Protein AF-A0A174L6S8-F1 (afdb_monomer)

Organism: NCBI:txid418240

Structure (mmCIF, N/CA/C/O backbone):
data_AF-A0A174L6S8-F1
#
_entry.id   AF-A0A174L6S8-F1
#
loop_
_atom_site.group_PDB
_atom_site.id
_atom_site.type_symbol
_atom_site.label_atom_id
_atom_site.label_alt_id
_atom_site.label_comp_id
_atom_site.label_asym_id
_atom_site.label_entity_id
_atom_site.label_seq_id
_atom_site.pdbx_PDB_ins_code
_atom_site.Cartn_x
_atom_site.Cartn_y
_atom_site.Cartn_z
_atom_site.occupancy
_atom_site.B_iso_or_equiv
_atom_site.auth_seq_id
_atom_site.auth_comp_id
_atom_site.auth_asym_id
_atom_site.auth_atom_id
_atom_site.pdbx_PDB_model_num
ATOM 1 N N . MET A 1 1 ? 10.714 -15.877 -25.067 1.00 49.88 1 MET A N 1
ATOM 2 C CA . MET A 1 1 ? 9.984 -15.957 -26.348 1.00 49.88 1 MET A CA 1
ATOM 3 C C . MET A 1 1 ? 8.959 -17.072 -26.216 1.00 49.88 1 MET A C 1
ATOM 5 O O . MET A 1 1 ? 9.364 -18.220 -26.234 1.00 49.88 1 MET A O 1
ATOM 9 N N . SER A 1 2 ? 7.691 -16.744 -25.942 1.00 58.78 2 SER A N 1
ATOM 10 C CA . SER A 1 2 ? 6.653 -17.728 -25.558 1.00 58.78 2 SER A CA 1
ATOM 11 C C . SER A 1 2 ? 5.552 -17.924 -26.609 1.00 58.78 2 SER A C 1
ATOM 13 O O . SER A 1 2 ? 4.610 -18.647 -26.330 1.00 58.78 2 SER A O 1
ATOM 15 N N . HIS A 1 3 ? 5.652 -17.274 -27.774 1.00 65.94 3 HIS A N 1
ATOM 16 C CA . HIS A 1 3 ? 4.564 -17.200 -28.767 1.00 65.94 3 HIS A CA 1
ATOM 17 C C . HIS A 1 3 ? 5.011 -17.564 -30.190 1.00 65.94 3 HIS A C 1
ATOM 19 O O . HIS A 1 3 ? 4.369 -17.191 -31.165 1.00 65.94 3 HIS A O 1
ATOM 25 N N . GLN A 1 4 ? 6.159 -18.228 -30.337 1.00 64.88 4 GLN A N 1
ATOM 26 C CA . GLN A 1 4 ? 6.652 -18.639 -31.651 1.00 64.88 4 GLN A CA 1
ATOM 27 C C . GLN A 1 4 ? 5.799 -19.802 -32.180 1.00 64.88 4 GLN A C 1
ATOM 29 O O . GLN A 1 4 ? 5.612 -20.778 -31.455 1.00 64.88 4 GLN A O 1
ATOM 34 N N . ASN A 1 5 ? 5.326 -19.709 -33.429 1.00 71.31 5 ASN A N 1
ATOM 35 C CA . ASN A 1 5 ? 4.400 -20.656 -34.073 1.00 71.31 5 ASN A CA 1
ATOM 36 C C . ASN A 1 5 ? 2.971 -20.671 -33.496 1.00 71.31 5 ASN A C 1
ATOM 38 O O . ASN A 1 5 ? 2.264 -21.671 -33.616 1.00 71.31 5 ASN A O 1
ATOM 42 N N . GLU A 1 6 ? 2.532 -19.567 -32.891 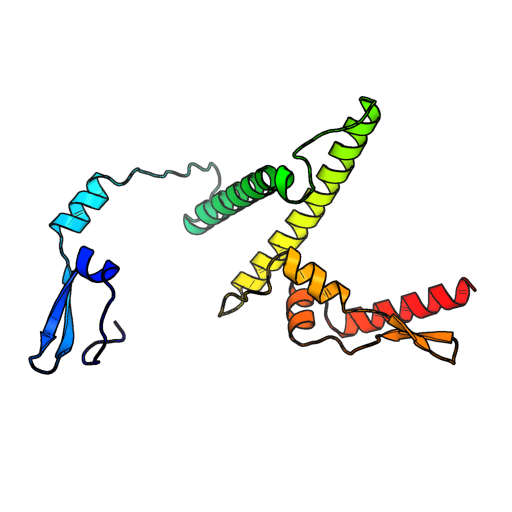1.00 77.62 6 GLU A N 1
ATOM 43 C CA . GLU A 1 6 ? 1.145 -19.374 -32.460 1.00 77.62 6 GLU A CA 1
ATOM 44 C C . GLU A 1 6 ? 0.436 -18.347 -33.360 1.00 77.62 6 GLU A C 1
ATOM 46 O O . GLU A 1 6 ? 1.052 -17.419 -33.892 1.00 77.62 6 GLU A O 1
ATOM 51 N N . THR A 1 7 ? -0.881 -18.493 -33.532 1.00 76.50 7 THR A N 1
ATOM 52 C CA . THR A 1 7 ? -1.719 -17.487 -34.202 1.00 76.50 7 THR A CA 1
ATOM 53 C C . THR A 1 7 ? -2.005 -16.354 -33.217 1.00 76.50 7 THR A C 1
ATOM 55 O O . THR A 1 7 ? -2.984 -16.390 -32.472 1.00 76.50 7 THR A O 1
ATOM 58 N N . VAL A 1 8 ? -1.103 -15.374 -33.161 1.00 77.38 8 VAL A N 1
ATOM 59 C CA . VAL A 1 8 ? -1.186 -14.221 -32.256 1.00 77.38 8 VAL A CA 1
ATOM 60 C C . VAL A 1 8 ? -1.021 -12.946 -33.068 1.00 77.38 8 VAL A C 1
ATOM 62 O O . VAL A 1 8 ? -0.006 -12.759 -33.734 1.00 77.38 8 VAL A O 1
ATOM 65 N N . GLU A 1 9 ? -2.001 -12.051 -32.976 1.00 74.62 9 GLU A N 1
ATOM 66 C CA . GLU A 1 9 ? -1.864 -10.687 -33.478 1.00 74.62 9 GLU A CA 1
ATOM 67 C C . GLU A 1 9 ? -1.266 -9.795 -32.389 1.00 74.62 9 GLU A C 1
ATOM 69 O O . GLU A 1 9 ? -1.768 -9.716 -31.264 1.00 74.62 9 GLU A O 1
ATOM 74 N N . PHE A 1 10 ? -0.182 -9.102 -32.726 1.00 82.25 10 PHE A N 1
ATOM 75 C CA . PHE A 1 10 ? 0.418 -8.110 -31.844 1.00 82.25 10 PHE A CA 1
ATOM 76 C C . PHE A 1 10 ? -0.166 -6.727 -32.140 1.00 82.25 10 PHE A C 1
ATOM 78 O O . PHE A 1 10 ? -0.357 -6.350 -33.290 1.00 82.25 10 PHE A O 1
ATOM 85 N N . GLY A 1 11 ? -0.426 -5.941 -31.095 1.00 81.12 11 GLY A N 1
ATOM 86 C CA . GLY A 1 11 ? -0.945 -4.582 -31.261 1.00 81.12 11 GLY A CA 1
ATOM 87 C C . GLY A 1 11 ? 0.052 -3.623 -31.926 1.00 81.12 11 GLY A C 1
ATOM 88 O O . GLY A 1 11 ? 1.264 -3.847 -31.908 1.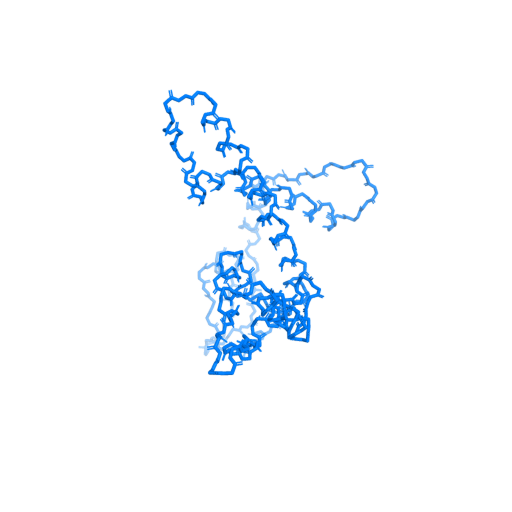00 81.12 11 GLY A O 1
ATOM 89 N N . SER A 1 12 ? -0.456 -2.483 -32.405 1.00 82.69 12 SER A N 1
ATOM 90 C CA . SER A 1 12 ? 0.300 -1.427 -33.110 1.00 82.69 12 SER A CA 1
ATOM 91 C C . SER A 1 12 ? 1.554 -0.921 -32.381 1.00 82.69 12 SER A C 1
ATOM 93 O O . SER A 1 12 ? 2.492 -0.424 -33.005 1.00 82.69 12 SER A O 1
ATOM 95 N N . ALA A 1 13 ? 1.607 -1.070 -31.055 1.00 84.19 13 ALA A N 1
ATOM 96 C CA . ALA A 1 13 ? 2.790 -0.757 -30.262 1.00 84.19 13 ALA A CA 1
ATOM 97 C C . ALA A 1 13 ? 4.012 -1.608 -30.659 1.00 84.19 13 ALA A C 1
ATOM 99 O O . ALA A 1 13 ? 5.122 -1.086 -30.682 1.00 84.19 13 ALA A O 1
ATOM 100 N N . TYR A 1 14 ? 3.820 -2.887 -31.001 1.00 86.06 14 TYR A N 1
ATOM 101 C CA . TYR A 1 14 ? 4.902 -3.786 -31.414 1.00 86.06 14 TYR A CA 1
ATOM 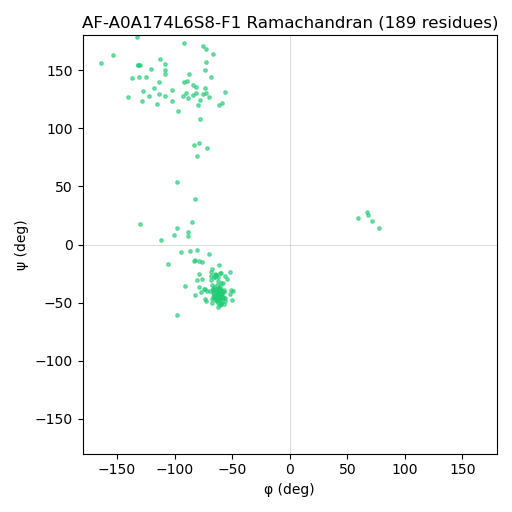102 C C . TYR A 1 14 ? 5.343 -3.517 -32.850 1.00 86.06 14 TYR A C 1
ATOM 104 O O . TYR A 1 14 ? 6.539 -3.445 -33.119 1.00 86.06 14 TYR A O 1
ATOM 112 N N . GLU A 1 15 ? 4.392 -3.272 -33.751 1.00 87.62 15 GLU A N 1
ATOM 113 C CA . GLU A 1 15 ? 4.672 -2.931 -35.151 1.00 87.62 15 GLU A CA 1
ATOM 114 C C . GLU A 1 15 ? 5.503 -1.652 -35.294 1.00 87.62 15 GLU A C 1
ATOM 116 O O . GLU A 1 15 ? 6.212 -1.475 -36.283 1.00 87.62 15 GLU A O 1
ATOM 121 N N . LYS A 1 16 ? 5.460 -0.748 -34.310 1.00 89.06 16 LYS A N 1
ATOM 122 C CA . LYS A 1 16 ? 6.314 0.444 -34.296 1.00 89.06 16 LYS A CA 1
ATOM 123 C C . LYS A 1 16 ? 7.806 0.090 -34.225 1.00 89.06 16 LYS A C 1
ATOM 125 O O . LYS A 1 16 ? 8.598 0.731 -34.913 1.00 89.06 16 LYS A O 1
ATOM 130 N N . TYR A 1 17 ? 8.177 -0.919 -33.436 1.00 90.81 17 TYR A N 1
ATOM 131 C CA . TYR A 1 17 ? 9.574 -1.279 -33.148 1.00 90.81 17 TYR A CA 1
ATOM 132 C C . TYR A 1 17 ? 10.052 -2.538 -33.871 1.00 90.81 17 TYR A C 1
ATOM 134 O O . TYR A 1 17 ? 11.255 -2.750 -33.988 1.00 90.81 17 TYR A O 1
ATOM 142 N N . PHE A 1 18 ? 9.136 -3.358 -34.382 1.00 92.06 18 PHE A N 1
ATOM 143 C CA . PHE A 1 18 ? 9.461 -4.623 -35.029 1.00 92.06 18 PHE A CA 1
ATOM 144 C C . PHE A 1 18 ? 8.751 -4.754 -36.377 1.00 92.06 18 PHE A C 1
ATOM 146 O O . PHE A 1 18 ? 7.612 -4.318 -36.554 1.00 92.06 18 PHE A O 1
ATOM 153 N N . TYR A 1 19 ? 9.425 -5.373 -37.338 1.00 90.19 19 TYR A N 1
ATOM 154 C CA . TYR A 1 19 ? 8.766 -6.074 -38.429 1.00 90.19 19 TYR A CA 1
ATOM 155 C C . TYR A 1 19 ? 8.333 -7.441 -37.895 1.00 90.19 19 TYR A C 1
ATOM 157 O O . TYR A 1 19 ? 9.152 -8.215 -37.402 1.00 90.19 19 TYR A O 1
ATOM 165 N N . LEU A 1 20 ? 7.033 -7.714 -37.930 1.00 90.56 20 LEU A N 1
ATOM 166 C CA . LEU A 1 20 ? 6.472 -8.981 -37.477 1.00 90.56 20 LEU A CA 1
ATOM 167 C C . LEU A 1 20 ? 6.282 -9.873 -38.700 1.00 90.56 20 LEU A C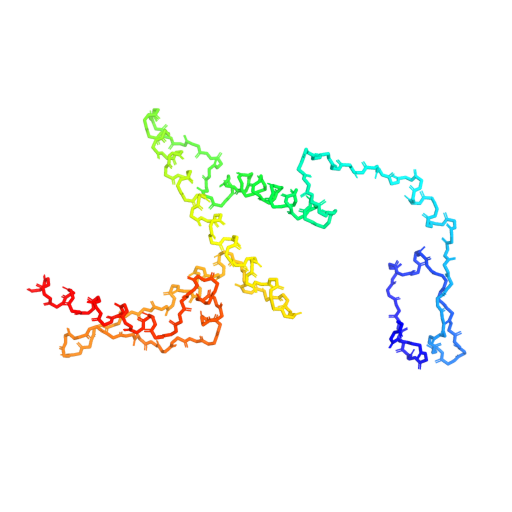 1
ATOM 169 O O . LEU A 1 20 ? 5.507 -9.532 -39.594 1.00 90.56 20 LEU A O 1
ATOM 173 N N . HIS A 1 21 ? 7.016 -10.981 -38.756 1.00 88.75 21 HIS A N 1
ATOM 174 C CA . HIS A 1 21 ? 6.957 -11.911 -39.878 1.00 88.75 21 HIS A CA 1
ATOM 175 C C . HIS A 1 21 ? 5.942 -13.012 -39.589 1.00 88.75 21 HIS A C 1
ATOM 177 O O . HIS A 1 21 ? 6.017 -13.675 -38.551 1.00 88.75 21 HIS A O 1
ATOM 183 N N . TYR A 1 22 ? 5.014 -13.212 -40.521 1.00 89.50 22 TYR A N 1
ATOM 184 C CA . TYR A 1 22 ? 3.979 -14.240 -40.457 1.00 89.50 22 TYR A CA 1
ATOM 185 C C . TYR A 1 22 ? 4.105 -15.185 -41.653 1.00 89.50 22 TYR A C 1
ATOM 187 O O . TYR A 1 22 ? 4.547 -14.776 -42.729 1.00 89.50 22 TYR A O 1
ATOM 195 N N . ASP A 1 23 ? 3.702 -16.440 -41.477 1.00 87.31 23 ASP A N 1
ATOM 196 C CA . ASP A 1 23 ? 3.518 -17.366 -42.595 1.00 87.31 23 ASP A CA 1
ATOM 197 C C . ASP A 1 23 ? 2.226 -17.039 -43.373 1.00 87.31 23 ASP A C 1
ATOM 199 O O . ASP A 1 23 ? 1.392 -16.242 -42.939 1.00 87.31 23 ASP A O 1
ATOM 203 N N . LYS A 1 24 ? 2.031 -17.685 -44.523 1.00 84.69 24 LYS A N 1
ATOM 204 C CA . LYS A 1 24 ? 0.859 -17.553 -45.402 1.00 84.69 24 LYS A CA 1
ATOM 205 C C . LYS A 1 24 ? -0.467 -17.843 -44.699 1.00 84.69 24 LYS A C 1
ATOM 207 O O . LYS A 1 24 ? -1.483 -17.276 -45.088 1.00 84.69 24 LYS A O 1
ATOM 212 N N . ASP A 1 25 ? -0.432 -18.674 -43.661 1.00 83.69 25 ASP A N 1
ATOM 213 C CA . ASP A 1 25 ? -1.588 -19.028 -42.834 1.00 83.69 25 ASP A CA 1
ATOM 214 C C . ASP A 1 25 ? -1.803 -18.057 -41.651 1.00 83.69 25 ASP A C 1
ATOM 216 O O . ASP A 1 25 ? -2.639 -18.302 -40.783 1.00 83.69 25 ASP A O 1
ATOM 220 N N . GLY A 1 26 ? -1.045 -16.954 -41.588 1.00 80.62 26 GLY A N 1
ATOM 221 C CA . GLY A 1 26 ? -1.156 -15.935 -40.537 1.00 80.62 26 GLY A CA 1
ATOM 222 C C . GLY A 1 26 ? -0.503 -16.321 -39.206 1.00 80.62 26 GLY A C 1
ATOM 223 O O . GLY A 1 26 ? -0.750 -15.683 -38.185 1.00 80.62 26 GLY A O 1
ATOM 224 N N . VAL A 1 27 ? 0.328 -17.367 -39.187 1.00 85.38 27 VAL A N 1
ATOM 225 C CA . VAL A 1 27 ? 1.046 -17.818 -37.985 1.00 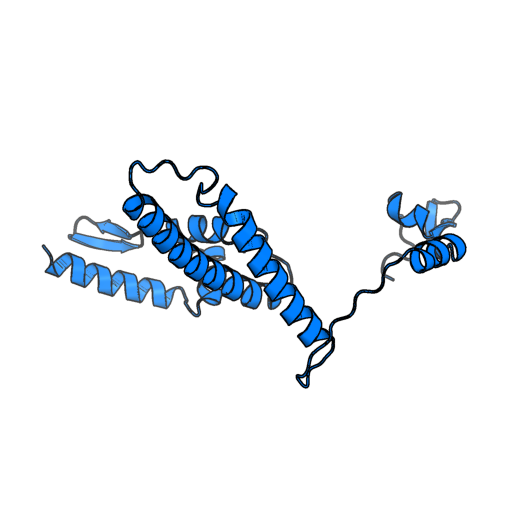85.38 27 VAL A CA 1
ATOM 226 C C . VAL A 1 27 ? 2.293 -16.966 -37.773 1.00 85.38 27 VAL A C 1
ATOM 228 O O . VAL A 1 27 ? 3.085 -16.791 -38.698 1.00 85.38 27 VAL A O 1
ATOM 231 N N . PHE A 1 28 ? 2.493 -16.452 -36.559 1.00 86.75 28 PHE A N 1
ATOM 232 C CA . PHE A 1 28 ? 3.665 -15.641 -36.236 1.00 86.75 28 PHE A CA 1
ATOM 233 C C . PHE A 1 28 ? 4.945 -16.487 -36.210 1.00 86.75 28 PHE A C 1
ATOM 235 O O . PHE A 1 28 ? 5.038 -17.484 -35.487 1.00 86.75 28 PHE A O 1
ATOM 242 N N . LEU A 1 29 ? 5.956 -16.054 -36.967 1.00 87.88 29 LEU A N 1
ATOM 243 C CA . LEU A 1 29 ? 7.232 -16.753 -37.107 1.00 87.88 29 LEU A CA 1
ATOM 244 C C . LEU A 1 29 ? 8.304 -16.161 -36.193 1.00 87.88 29 LEU A C 1
ATOM 246 O O . LEU A 1 29 ? 8.854 -16.861 -35.343 1.00 87.88 29 LEU A O 1
ATOM 250 N N . TYR A 1 30 ? 8.634 -14.882 -36.379 1.00 87.25 30 TYR A N 1
ATOM 251 C CA . TYR A 1 30 ? 9.628 -14.182 -35.569 1.00 87.25 30 TYR A CA 1
ATOM 252 C C . TYR A 1 30 ? 9.519 -12.657 -35.725 1.00 87.25 30 TYR A C 1
ATOM 254 O O . TYR A 1 30 ? 9.027 -12.160 -36.743 1.00 87.25 30 TYR A O 1
ATOM 262 N N . PRO A 1 31 ? 9.998 -11.892 -34.730 1.00 90.62 31 PRO A N 1
ATOM 263 C CA . PRO A 1 31 ? 10.150 -10.453 -34.851 1.00 90.62 31 PRO A CA 1
ATOM 264 C C . PRO A 1 31 ? 11.538 -10.101 -35.408 1.00 90.62 31 PRO A C 1
ATOM 266 O O . PRO A 1 31 ? 12.547 -10.680 -35.008 1.00 90.62 31 PRO A O 1
ATOM 269 N N . GLU A 1 32 ? 11.598 -9.107 -36.283 1.00 91.88 32 GLU A N 1
ATOM 270 C CA . GLU A 1 32 ? 12.832 -8.452 -36.717 1.00 91.88 32 GLU A CA 1
ATOM 271 C C . GLU A 1 32 ? 12.828 -7.004 -36.220 1.00 91.88 32 GLU A C 1
ATOM 273 O O . GLU A 1 32 ? 11.845 -6.284 -36.384 1.00 91.88 32 GLU A O 1
ATOM 278 N N . GLU A 1 33 ? 13.904 -6.566 -35.575 1.00 92.25 33 GLU A N 1
ATOM 279 C CA . GLU A 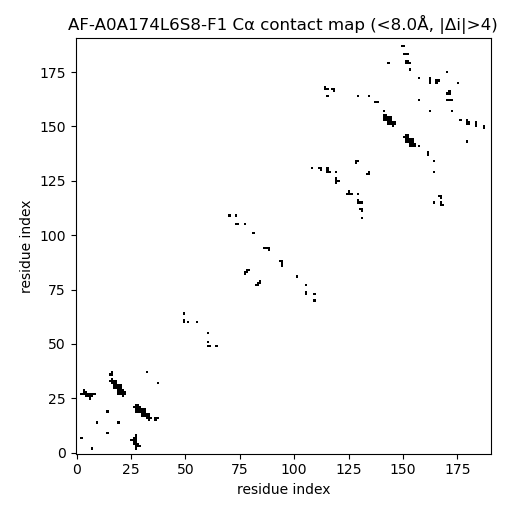1 33 ? 13.969 -5.234 -34.977 1.00 92.25 33 GLU A CA 1
ATOM 280 C C . GLU A 1 33 ? 14.120 -4.126 -36.032 1.00 92.25 33 GLU A C 1
ATOM 282 O O . GLU A 1 33 ? 14.973 -4.186 -36.917 1.00 92.25 33 GLU A O 1
ATOM 287 N N . LYS A 1 34 ? 13.335 -3.053 -35.894 1.00 94.00 34 LYS A N 1
ATOM 288 C CA . LYS A 1 34 ? 13.514 -1.800 -36.637 1.00 94.00 34 LYS A CA 1
ATOM 289 C C . LYS A 1 34 ? 14.608 -0.963 -35.977 1.00 94.00 34 LYS A C 1
ATOM 291 O O . LYS A 1 34 ? 14.313 0.039 -35.326 1.00 94.00 34 LYS A O 1
ATOM 296 N N . THR A 1 35 ? 15.867 -1.342 -36.181 1.00 91.62 35 THR A N 1
ATOM 297 C CA . THR A 1 35 ? 17.043 -0.680 -35.580 1.00 91.62 35 THR A CA 1
ATOM 298 C C . THR A 1 35 ? 17.034 0.835 -35.747 1.00 91.62 35 THR A C 1
ATOM 300 O O . THR A 1 35 ? 17.304 1.545 -34.789 1.00 91.62 35 THR A O 1
ATOM 303 N N . THR A 1 36 ? 16.619 1.362 -36.901 1.00 92.12 36 THR A N 1
ATOM 304 C CA . THR A 1 36 ? 16.541 2.817 -37.131 1.00 92.12 36 T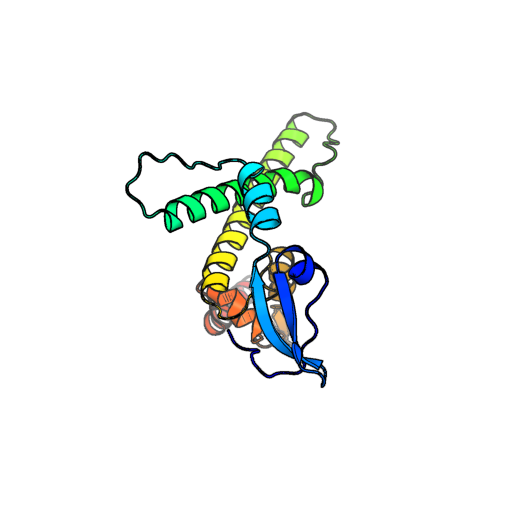HR A CA 1
ATOM 305 C C . THR A 1 36 ? 15.549 3.533 -36.210 1.00 92.12 36 THR A C 1
ATOM 307 O O . THR A 1 36 ? 15.788 4.672 -35.807 1.00 92.12 36 THR A O 1
ATOM 310 N N . VAL A 1 37 ? 14.432 2.886 -35.863 1.00 91.44 37 VAL A N 1
ATOM 311 C CA . VAL A 1 37 ? 13.447 3.425 -34.917 1.00 91.44 37 VAL A CA 1
ATOM 312 C C . VAL A 1 37 ? 14.008 3.345 -33.503 1.00 91.44 37 VAL A C 1
ATOM 314 O O . VAL A 1 37 ? 13.970 4.348 -32.790 1.00 91.44 37 VAL A O 1
ATOM 317 N N . THR A 1 38 ? 14.578 2.197 -33.122 1.00 87.94 38 THR A N 1
ATOM 318 C CA . THR A 1 38 ? 15.184 2.005 -31.799 1.00 87.94 38 THR A CA 1
ATOM 319 C C . THR A 1 38 ? 16.324 2.995 -31.558 1.00 87.94 38 THR A C 1
ATOM 321 O O . THR A 1 38 ? 16.313 3.716 -30.565 1.00 87.94 38 THR A O 1
ATOM 324 N N . GLU A 1 39 ? 17.278 3.101 -32.483 1.00 91.56 39 GLU A N 1
ATOM 325 C CA . GLU A 1 39 ? 18.423 4.013 -32.394 1.00 91.56 39 GLU A CA 1
ATOM 326 C C . GLU A 1 39 ? 17.985 5.474 -32.333 1.00 91.56 39 GLU A C 1
ATOM 328 O O . GLU A 1 39 ? 18.524 6.249 -31.542 1.00 91.56 39 GLU A O 1
ATOM 333 N N . ARG A 1 40 ? 16.969 5.859 -33.117 1.00 91.44 40 ARG A N 1
ATOM 334 C CA . ARG A 1 40 ? 16.407 7.210 -33.054 1.00 91.44 40 ARG A CA 1
ATOM 335 C C . ARG A 1 40 ? 15.812 7.494 -31.680 1.00 91.44 40 ARG A C 1
ATOM 337 O O . ARG A 1 40 ? 16.070 8.561 -31.131 1.00 91.44 40 ARG A O 1
ATOM 344 N N . GLU A 1 41 ? 15.035 6.577 -31.115 1.00 89.06 41 GLU A N 1
ATOM 345 C CA . GLU A 1 41 ? 14.474 6.776 -29.777 1.00 89.06 41 GLU A CA 1
ATOM 346 C C . GLU A 1 41 ? 15.543 6.789 -28.688 1.00 89.06 41 GLU A C 1
ATOM 348 O O . GLU A 1 41 ? 15.480 7.643 -27.807 1.00 89.06 41 GLU A O 1
ATOM 353 N N . ILE A 1 42 ? 16.566 5.936 -28.788 1.00 87.19 42 ILE A N 1
ATOM 354 C CA . ILE A 1 42 ? 17.734 5.977 -27.900 1.00 87.19 42 ILE A CA 1
ATOM 355 C C . ILE A 1 42 ? 18.456 7.325 -28.033 1.00 87.19 42 ILE A C 1
ATOM 357 O O . ILE A 1 42 ? 18.805 7.929 -27.025 1.00 87.19 42 ILE A O 1
ATOM 361 N N . SER A 1 43 ? 18.626 7.864 -29.244 1.00 90.06 43 SER A N 1
ATOM 362 C CA . SER A 1 43 ? 19.272 9.173 -29.442 1.00 90.06 43 SER A CA 1
ATOM 363 C C . SER A 1 43 ? 18.487 10.338 -28.830 1.00 90.06 43 SER A C 1
ATOM 365 O O . SER A 1 43 ? 19.063 11.367 -28.485 1.00 90.06 43 SER A O 1
ATOM 367 N N . LEU A 1 44 ? 17.170 10.169 -28.687 1.00 88.88 44 LEU A N 1
ATOM 368 C CA . LEU A 1 44 ? 16.261 11.133 -28.073 1.00 88.88 44 LEU A CA 1
ATOM 369 C C . LEU A 1 44 ? 16.032 10.851 -26.583 1.00 88.88 44 LEU A C 1
ATOM 371 O O . LEU A 1 44 ? 15.361 11.639 -25.912 1.00 88.88 44 LEU A O 1
ATOM 375 N N . CYS A 1 45 ? 16.554 9.740 -26.054 1.00 85.56 45 CYS A N 1
ATOM 376 C CA . CYS A 1 45 ? 16.368 9.392 -24.658 1.00 85.56 45 CYS A CA 1
ATOM 377 C C . CYS A 1 45 ? 17.262 10.279 -23.782 1.00 85.56 45 CYS A C 1
ATOM 379 O O . CYS A 1 45 ? 18.455 10.458 -24.026 1.00 85.56 45 CYS A O 1
ATOM 381 N N . GLY A 1 46 ? 16.660 10.890 -22.763 1.00 85.38 46 GLY A N 1
ATOM 382 C CA . GLY A 1 46 ? 17.411 11.619 -21.749 1.00 85.38 46 GLY A CA 1
ATOM 383 C C . GLY A 1 46 ? 18.138 10.653 -20.816 1.00 85.38 46 GLY A C 1
ATOM 384 O O . GLY A 1 46 ? 17.655 9.554 -20.542 1.00 85.38 46 GLY A O 1
ATOM 385 N N . TYR A 1 47 ? 19.276 11.083 -20.274 1.00 84.06 47 TYR A N 1
ATOM 386 C CA . TYR A 1 47 ? 19.960 10.333 -19.226 1.00 84.06 47 TYR A CA 1
ATOM 387 C C . TYR A 1 47 ? 19.326 10.618 -17.866 1.00 84.06 47 TYR A C 1
ATOM 389 O O . TYR A 1 47 ? 19.082 11.767 -17.499 1.00 84.06 47 TYR A O 1
ATOM 397 N N . PHE A 1 48 ? 19.109 9.559 -17.093 1.00 82.75 48 PHE A N 1
ATOM 398 C CA . PHE A 1 48 ? 18.720 9.638 -15.693 1.00 82.75 48 PHE A CA 1
ATOM 399 C C . PHE A 1 48 ? 19.847 9.051 -14.843 1.00 82.75 48 PHE A C 1
ATOM 401 O O . PHE A 1 48 ? 20.226 7.894 -15.024 1.00 82.75 48 PHE A O 1
ATOM 408 N N . VAL A 1 49 ? 20.399 9.856 -13.934 1.00 88.75 49 VAL A N 1
ATOM 409 C CA . VAL A 1 49 ? 21.550 9.479 -13.105 1.00 88.75 49 VAL A CA 1
ATOM 410 C C . VAL A 1 49 ? 21.169 9.597 -11.634 1.00 88.75 49 VAL A C 1
ATOM 412 O O . VAL A 1 49 ? 20.696 10.643 -11.194 1.00 88.75 49 VAL A O 1
ATOM 415 N N . ILE A 1 50 ? 21.406 8.531 -10.866 1.00 90.00 50 ILE A N 1
ATOM 416 C CA . ILE A 1 50 ? 21.334 8.549 -9.401 1.00 90.00 50 ILE A CA 1
ATOM 417 C C . ILE A 1 50 ? 22.764 8.600 -8.871 1.00 90.00 50 ILE A C 1
ATOM 419 O O . ILE A 1 50 ? 23.572 7.728 -9.180 1.00 90.00 50 ILE A O 1
ATOM 423 N N . ILE A 1 51 ? 23.060 9.609 -8.055 1.00 91.38 51 ILE A N 1
ATOM 424 C CA . ILE A 1 51 ? 24.333 9.740 -7.344 1.00 91.38 51 ILE A CA 1
ATOM 425 C C . ILE A 1 51 ? 24.059 9.458 -5.868 1.00 91.38 51 ILE A C 1
ATOM 427 O O . ILE A 1 51 ? 23.159 10.057 -5.281 1.00 91.38 51 ILE A O 1
ATOM 431 N N . THR A 1 52 ? 24.819 8.543 -5.272 1.00 90.94 52 THR A N 1
ATOM 432 C CA . THR A 1 52 ? 24.718 8.190 -3.852 1.00 90.94 52 THR A CA 1
ATOM 433 C C . THR A 1 52 ? 26.113 8.064 -3.249 1.00 90.94 52 THR A C 1
ATOM 435 O O . THR A 1 52 ? 27.039 7.608 -3.918 1.00 90.94 52 THR A O 1
ATOM 438 N N . SER A 1 53 ? 26.273 8.495 -1.998 1.00 93.44 53 SER A N 1
ATOM 439 C CA . SER A 1 53 ? 27.494 8.299 -1.204 1.00 93.44 53 SER A CA 1
ATOM 440 C C . SER A 1 53 ? 27.557 6.917 -0.547 1.00 93.44 53 SER A C 1
ATOM 442 O O . SER A 1 53 ? 28.605 6.518 -0.045 1.00 93.44 53 SER A O 1
ATOM 444 N N . GLU A 1 54 ? 26.438 6.197 -0.536 1.00 93.75 54 GLU A N 1
ATOM 445 C CA . GLU A 1 54 ? 26.285 4.919 0.147 1.00 93.75 54 GLU A CA 1
ATOM 446 C C . GLU A 1 54 ? 26.705 3.739 -0.736 1.00 93.75 54 GLU A C 1
ATOM 448 O O . GLU A 1 54 ? 26.489 3.729 -1.951 1.00 93.75 54 GLU A O 1
ATOM 453 N N . ARG A 1 55 ? 27.262 2.693 -0.113 1.00 92.94 55 ARG A N 1
ATOM 454 C CA . ARG A 1 55 ? 27.554 1.430 -0.806 1.00 92.94 55 ARG A CA 1
ATOM 455 C C . ARG A 1 55 ? 26.268 0.623 -0.958 1.00 92.94 55 ARG A C 1
ATOM 457 O O . ARG A 1 55 ? 25.780 0.059 0.013 1.00 92.94 55 ARG A O 1
ATOM 464 N N . MET A 1 56 ? 25.750 0.547 -2.179 1.00 94.19 56 MET A N 1
ATOM 465 C CA . MET A 1 56 ? 24.540 -0.208 -2.510 1.00 94.19 56 MET A CA 1
ATOM 466 C C . MET A 1 56 ? 24.550 -0.660 -3.970 1.00 94.19 56 MET A C 1
ATOM 468 O O . MET A 1 56 ? 25.298 -0.145 -4.803 1.00 94.19 56 MET A O 1
ATOM 472 N N . THR A 1 57 ? 23.696 -1.622 -4.292 1.00 93.81 57 THR A N 1
ATOM 473 C CA . THR A 1 57 ? 23.445 -2.054 -5.666 1.00 93.81 57 THR A CA 1
ATOM 474 C C . THR A 1 57 ? 22.635 -1.006 -6.434 1.00 93.81 57 THR A C 1
ATOM 476 O O . THR A 1 57 ? 21.864 -0.234 -5.862 1.00 93.81 57 THR A O 1
ATOM 479 N N . ALA A 1 58 ? 22.734 -1.014 -7.768 1.00 90.69 58 ALA A N 1
ATOM 480 C CA . ALA A 1 58 ? 21.919 -0.138 -8.616 1.00 90.69 58 ALA A CA 1
ATOM 481 C C . ALA A 1 58 ? 20.406 -0.343 -8.395 1.00 90.69 58 ALA A C 1
ATOM 483 O O . ALA A 1 58 ? 19.626 0.607 -8.471 1.00 90.69 58 ALA A O 1
ATOM 484 N N . LYS A 1 59 ? 19.989 -1.579 -8.080 1.00 89.00 59 LYS A N 1
ATOM 485 C CA . LYS A 1 59 ? 18.595 -1.913 -7.769 1.00 89.00 59 LYS A CA 1
ATOM 486 C C . LYS A 1 59 ? 18.132 -1.238 -6.477 1.00 89.00 59 LYS A C 1
ATOM 488 O O . LYS A 1 59 ? 17.049 -0.661 -6.462 1.00 89.00 59 LYS A O 1
ATOM 493 N N . GLU A 1 60 ? 18.946 -1.286 -5.426 1.00 89.56 60 GLU A N 1
ATOM 494 C CA . GLU A 1 60 ? 18.655 -0.630 -4.146 1.00 89.56 60 GLU A CA 1
ATOM 495 C C . GLU A 1 60 ? 18.619 0.892 -4.298 1.00 89.56 60 GLU A C 1
ATOM 497 O O . GLU A 1 60 ? 17.663 1.522 -3.850 1.00 89.56 60 GLU A O 1
ATOM 502 N N . ALA A 1 61 ? 19.584 1.476 -5.017 1.00 91.75 61 ALA A N 1
ATOM 503 C CA . ALA A 1 61 ? 19.605 2.911 -5.299 1.00 91.75 61 ALA A CA 1
ATOM 504 C C . ALA A 1 61 ? 18.334 3.365 -6.034 1.00 91.75 61 ALA A C 1
ATOM 506 O O . ALA A 1 61 ? 17.696 4.349 -5.654 1.00 91.75 61 ALA A O 1
ATOM 507 N N . LEU A 1 62 ? 17.921 2.612 -7.059 1.00 89.88 62 LEU A N 1
ATOM 508 C CA . LEU A 1 62 ? 16.694 2.885 -7.799 1.00 89.88 62 LEU A CA 1
ATOM 509 C C . LEU A 1 62 ? 15.442 2.711 -6.929 1.00 89.88 62 LEU A C 1
ATOM 511 O O . LEU A 1 62 ? 14.507 3.504 -7.046 1.00 89.88 62 LEU A O 1
ATOM 515 N N . HIS A 1 63 ? 15.404 1.690 -6.071 1.00 85.50 63 HIS A N 1
ATOM 516 C CA . HIS A 1 63 ? 14.285 1.451 -5.160 1.00 85.50 63 HIS A CA 1
ATOM 517 C C . HIS A 1 63 ? 14.138 2.595 -4.144 1.00 85.50 63 HIS A C 1
ATOM 519 O O . HIS A 1 63 ? 13.046 3.148 -4.006 1.00 85.50 63 HIS A O 1
ATOM 525 N N . LEU A 1 64 ? 15.235 3.026 -3.513 1.00 87.31 64 LEU A N 1
ATOM 526 C CA . LEU A 1 64 ? 15.245 4.163 -2.587 1.00 87.31 64 LEU A CA 1
ATOM 527 C C . LEU A 1 64 ? 14.803 5.461 -3.269 1.00 87.31 64 LEU A C 1
ATOM 529 O O . LEU A 1 64 ? 13.957 6.184 -2.740 1.00 87.31 64 LEU A O 1
ATOM 533 N N . TYR A 1 65 ? 15.313 5.731 -4.473 1.00 88.50 65 TYR A N 1
ATOM 534 C CA . TYR A 1 65 ? 14.901 6.899 -5.248 1.00 88.50 65 TYR A CA 1
ATOM 535 C C . TYR A 1 65 ? 13.397 6.880 -5.559 1.00 88.50 65 TYR A C 1
ATOM 537 O O . TYR A 1 65 ? 12.703 7.876 -5.353 1.00 88.50 65 TYR A O 1
ATOM 545 N N . LYS A 1 66 ? 12.863 5.732 -5.997 1.00 84.88 66 LYS A N 1
ATOM 546 C CA . LYS A 1 66 ? 11.424 5.569 -6.256 1.00 84.88 66 LYS A CA 1
ATOM 547 C C . LYS A 1 66 ? 10.584 5.734 -4.988 1.00 84.88 66 LYS A C 1
ATOM 549 O O . LYS A 1 66 ? 9.525 6.349 -5.050 1.00 84.88 66 LYS A O 1
ATOM 554 N N . SER A 1 67 ? 11.047 5.226 -3.846 1.00 80.25 67 SER A N 1
ATOM 555 C CA . SER A 1 67 ? 10.362 5.393 -2.556 1.00 80.25 67 SER A CA 1
ATOM 556 C C . SER A 1 67 ? 10.234 6.873 -2.160 1.00 80.25 67 SER A C 1
ATOM 558 O O . SER A 1 67 ? 9.167 7.330 -1.730 1.00 80.25 67 SER A O 1
ATOM 560 N N . ARG A 1 68 ? 11.286 7.665 -2.408 1.00 83.62 68 ARG A N 1
ATOM 561 C CA . ARG A 1 68 ? 11.253 9.121 -2.225 1.00 83.62 68 ARG A CA 1
ATOM 562 C C . ARG A 1 68 ? 10.233 9.795 -3.149 1.00 83.62 68 ARG A C 1
ATOM 564 O O . ARG A 1 68 ? 9.410 10.565 -2.662 1.00 83.62 68 ARG A O 1
ATOM 571 N N . ASP A 1 69 ? 10.259 9.496 -4.446 1.00 82.44 69 ASP A N 1
ATOM 572 C CA . ASP A 1 69 ? 9.301 10.046 -5.422 1.00 82.44 69 ASP A CA 1
ATOM 573 C C . ASP A 1 69 ? 7.848 9.730 -5.036 1.00 82.44 69 ASP A C 1
ATOM 575 O O . ASP A 1 69 ? 6.969 10.589 -5.114 1.00 82.44 69 ASP A O 1
ATOM 579 N N . VAL A 1 70 ? 7.587 8.522 -4.531 1.00 78.25 70 VAL A N 1
ATOM 580 C CA . VAL A 1 70 ? 6.261 8.181 -4.013 1.00 78.25 70 VAL A CA 1
ATOM 581 C C . VAL A 1 70 ? 5.890 9.049 -2.815 1.00 78.25 70 VAL A C 1
ATOM 583 O O . VAL A 1 70 ? 4.766 9.544 -2.766 1.00 78.25 70 VAL A O 1
ATOM 586 N N . SER A 1 71 ? 6.807 9.273 -1.872 1.00 75.31 71 SER A N 1
ATOM 587 C CA . SER A 1 71 ? 6.552 10.168 -0.738 1.00 75.31 71 SER A CA 1
ATOM 588 C C . SER A 1 71 ? 6.213 11.586 -1.214 1.00 75.31 71 SER A C 1
ATOM 590 O O . SER A 1 71 ? 5.214 12.152 -0.775 1.00 75.31 71 SER A O 1
ATOM 592 N N . GLU A 1 72 ? 6.959 12.132 -2.177 1.00 78.38 72 GLU A N 1
ATOM 593 C CA . GLU A 1 72 ? 6.680 13.449 -2.773 1.00 78.38 72 GLU A CA 1
ATOM 594 C C . GLU A 1 72 ? 5.307 13.491 -3.464 1.00 78.38 72 GLU A C 1
ATOM 596 O O . GLU A 1 72 ? 4.517 14.411 -3.233 1.00 78.38 72 GLU A O 1
ATOM 601 N N . LYS A 1 73 ? 4.966 12.462 -4.249 1.00 80.38 73 LYS A N 1
ATOM 602 C CA . LYS A 1 73 ? 3.642 12.327 -4.877 1.00 80.38 73 LYS A CA 1
ATOM 603 C C . LYS A 1 73 ? 2.528 12.232 -3.844 1.00 80.38 73 LYS A C 1
ATOM 605 O O . LYS A 1 73 ? 1.459 12.802 -4.059 1.00 80.38 73 LYS A O 1
ATOM 610 N N . LEU A 1 74 ? 2.765 11.557 -2.721 1.00 75.31 74 LEU A N 1
ATOM 611 C CA . LEU A 1 74 ? 1.816 11.480 -1.616 1.00 75.31 74 LEU A CA 1
ATOM 612 C C . LEU A 1 74 ? 1.562 12.859 -1.006 1.00 75.31 74 LEU A C 1
ATOM 614 O O . LEU A 1 74 ? 0.398 13.254 -0.921 1.00 75.31 74 LEU A O 1
ATOM 618 N N . PHE A 1 75 ? 2.612 13.624 -0.699 1.00 71.44 75 PHE A N 1
ATOM 619 C CA . PHE A 1 75 ? 2.485 15.009 -0.229 1.00 71.44 75 PHE A CA 1
ATOM 620 C C . PHE A 1 75 ? 1.794 15.916 -1.255 1.00 71.44 75 PHE A C 1
ATOM 622 O O . PHE A 1 75 ? 0.928 16.709 -0.897 1.00 71.44 75 PHE A O 1
ATOM 629 N N . ALA A 1 76 ? 2.100 15.777 -2.546 1.00 72.38 76 ALA A N 1
ATOM 630 C CA . ALA A 1 76 ? 1.416 16.537 -3.593 1.00 72.38 76 ALA A CA 1
ATOM 631 C C . ALA A 1 76 ? -0.078 16.179 -3.678 1.00 72.38 76 ALA A C 1
ATOM 633 O O . ALA A 1 76 ? -0.935 17.046 -3.879 1.00 72.38 76 ALA A O 1
ATOM 634 N N . SER A 1 77 ? -0.396 14.897 -3.496 1.00 68.50 77 SER A N 1
ATOM 635 C CA . SER A 1 77 ? -1.760 14.383 -3.540 1.00 68.50 77 SER A CA 1
ATOM 636 C C . SER A 1 77 ? -2.584 14.700 -2.287 1.00 68.50 77 SER A C 1
ATOM 638 O O . SER A 1 77 ? -3.813 14.640 -2.353 1.00 68.50 77 SER A O 1
ATOM 640 N N . ASP A 1 78 ? -1.945 15.118 -1.189 1.00 68.88 78 ASP A N 1
ATOM 641 C CA . ASP A 1 78 ? -2.593 15.548 0.058 1.00 68.88 78 ASP A CA 1
ATOM 642 C C . ASP A 1 78 ? -3.673 16.611 -0.176 1.00 68.88 78 ASP A C 1
ATOM 644 O O . ASP A 1 78 ? -4.798 16.504 0.318 1.00 68.88 78 ASP A O 1
ATOM 648 N N . LYS A 1 79 ? -3.378 17.581 -1.054 1.00 68.31 79 LYS A N 1
ATOM 649 C CA . LYS A 1 79 ? -4.330 18.623 -1.471 1.00 68.31 79 LYS A CA 1
ATOM 650 C C . LYS A 1 79 ? -5.663 18.040 -1.926 1.00 68.31 79 LYS A C 1
ATOM 652 O O . LYS A 1 79 ? -6.713 18.605 -1.629 1.00 68.31 79 LYS A O 1
ATOM 657 N N . SER A 1 80 ? -5.621 16.920 -2.642 1.00 67.94 80 SER A N 1
ATOM 658 C CA . SER A 1 80 ? -6.809 16.260 -3.178 1.00 67.94 80 SER A CA 1
ATOM 659 C C . SER A 1 80 ? -7.391 15.217 -2.223 1.00 67.94 80 SER A C 1
ATOM 661 O O . SER A 1 80 ? -8.610 15.110 -2.155 1.00 67.94 80 SER A O 1
ATOM 663 N N . PHE A 1 81 ? -6.563 14.479 -1.475 1.00 68.12 81 PHE A N 1
ATOM 664 C CA . PHE A 1 81 ? -7.027 13.402 -0.592 1.00 68.12 81 PHE A CA 1
ATOM 665 C C . PHE A 1 81 ? -7.538 13.888 0.769 1.00 68.12 81 PHE A C 1
ATOM 667 O O . PHE A 1 81 ? -8.585 13.421 1.203 1.00 68.12 81 PHE A O 1
ATOM 674 N N . LEU A 1 82 ? -6.846 14.825 1.428 1.00 71.19 82 LEU A N 1
ATOM 675 C CA . LEU A 1 82 ? -7.245 15.373 2.736 1.00 71.19 82 LEU A CA 1
ATOM 676 C C . LEU A 1 82 ? -7.988 16.718 2.614 1.00 71.19 82 LEU A C 1
ATOM 678 O O . LEU A 1 82 ? -8.167 17.448 3.593 1.00 71.19 82 LEU A O 1
ATOM 682 N N . GLY A 1 83 ? -8.427 17.067 1.399 1.00 69.31 83 GLY A N 1
ATOM 683 C CA . GLY A 1 83 ? -9.251 18.251 1.144 1.00 69.31 83 GLY A CA 1
ATOM 684 C C . GLY A 1 83 ? -8.527 19.579 1.387 1.00 69.31 83 GLY A C 1
ATOM 685 O O . GLY A 1 83 ? -9.166 20.581 1.717 1.00 69.31 83 GLY A O 1
ATOM 686 N N . ASN A 1 84 ? -7.200 19.610 1.229 1.00 65.94 84 ASN A N 1
ATOM 687 C CA . ASN A 1 84 ? -6.365 20.782 1.507 1.00 65.94 84 ASN A CA 1
ATOM 688 C C . ASN A 1 84 ? -6.267 21.780 0.332 1.00 65.94 84 ASN A C 1
ATOM 690 O O . ASN A 1 84 ? -5.355 22.599 0.257 1.00 65.94 84 ASN A O 1
ATOM 694 N N . LYS A 1 85 ? -7.207 21.733 -0.622 1.00 69.62 85 LYS A N 1
ATOM 695 C CA . LYS A 1 85 ? -7.288 22.740 -1.698 1.00 69.62 85 LYS A CA 1
ATOM 696 C C . LYS A 1 85 ? -7.616 24.138 -1.172 1.00 69.62 85 LYS A C 1
ATOM 698 O O . LYS A 1 85 ? -7.258 25.119 -1.814 1.00 69.62 85 LYS A O 1
ATOM 703 N N . SER A 1 86 ? -8.324 24.239 -0.046 1.00 70.69 86 SER A N 1
ATOM 704 C CA . SER A 1 86 ? -8.712 25.521 0.539 1.00 70.69 86 SER A CA 1
ATOM 705 C C . SER A 1 86 ? -8.597 25.490 2.058 1.00 70.69 86 SER A C 1
ATOM 707 O O . SER A 1 86 ? -9.166 24.627 2.733 1.00 70.69 86 SER A O 1
ATOM 709 N N . MET A 1 87 ? -7.871 26.467 2.589 1.00 72.62 87 MET A N 1
ATOM 710 C CA . MET A 1 87 ? -7.555 26.600 4.006 1.00 72.62 87 MET A CA 1
ATOM 711 C C . MET A 1 87 ? -8.512 27.596 4.674 1.00 72.62 87 MET A C 1
ATOM 713 O O . MET A 1 87 ? -8.094 28.588 5.259 1.00 72.62 87 MET A O 1
ATOM 717 N N . ARG A 1 88 ? -9.825 27.364 4.516 1.00 71.75 88 ARG A N 1
ATOM 718 C CA . ARG A 1 88 ? -10.887 28.234 5.053 1.00 71.75 88 ARG A CA 1
ATOM 719 C C . ARG A 1 88 ? -10.971 28.107 6.574 1.00 71.75 88 ARG A C 1
ATOM 721 O O . ARG A 1 88 ? -11.778 27.341 7.087 1.00 71.75 88 ARG A O 1
ATOM 728 N N . SER A 1 89 ? -10.121 28.844 7.271 1.00 79.25 89 SER A N 1
ATOM 729 C CA . SER A 1 89 ? -10.192 29.076 8.711 1.00 79.25 89 SER A CA 1
ATOM 730 C C . SER A 1 89 ? -10.222 30.581 8.952 1.00 79.25 89 SER A C 1
ATOM 732 O O . SER A 1 89 ? -9.588 31.338 8.220 1.00 79.25 89 SER A O 1
ATOM 734 N N . HIS A 1 90 ? -10.975 31.014 9.961 1.00 81.00 90 HIS A N 1
ATOM 735 C CA . HIS A 1 90 ? -11.068 32.426 10.342 1.00 81.00 90 HIS A CA 1
ATOM 736 C C . HIS A 1 90 ? -9.865 32.903 11.168 1.00 81.00 90 HIS A C 1
ATOM 738 O O . HIS A 1 90 ? -9.684 34.106 11.330 1.00 81.00 90 HIS A O 1
ATOM 744 N N . THR A 1 91 ? -9.052 31.974 11.678 1.00 89.44 91 THR A N 1
ATOM 745 C CA . THR A 1 91 ? -7.883 32.257 12.516 1.00 89.44 91 THR A CA 1
ATOM 746 C C . THR A 1 91 ? -6.657 31.488 12.037 1.00 89.44 91 THR A C 1
ATOM 748 O O . THR A 1 91 ? -6.784 30.413 11.432 1.00 89.44 91 THR A O 1
ATOM 751 N N . ASN A 1 92 ? -5.473 32.026 12.335 1.00 87.44 92 ASN A N 1
ATOM 752 C CA . ASN A 1 92 ? -4.196 31.383 12.025 1.00 87.44 92 ASN A CA 1
ATOM 753 C C . ASN A 1 92 ? -4.017 30.095 12.836 1.00 87.44 92 ASN A C 1
ATOM 755 O O . ASN A 1 92 ? -3.571 29.088 12.300 1.00 87.44 92 ASN A O 1
ATOM 759 N N . GLU A 1 93 ? -4.473 30.077 14.086 1.00 90.00 93 GLU A N 1
ATOM 760 C CA . GLU A 1 93 ? -4.402 28.907 14.963 1.00 90.00 93 GLU A CA 1
ATOM 761 C C . GLU A 1 93 ? -5.210 27.733 14.387 1.00 90.00 93 GLU A C 1
ATOM 763 O O . GLU A 1 93 ? -4.763 26.587 14.408 1.00 90.00 93 GLU A O 1
ATOM 768 N N . GLY A 1 94 ? -6.383 28.006 13.800 1.00 87.00 94 GLY A N 1
ATOM 769 C CA . GLY A 1 94 ? -7.187 26.977 13.135 1.00 87.00 94 GLY A CA 1
ATOM 770 C C . GLY A 1 94 ? -6.534 26.442 11.855 1.00 87.00 94 GLY A C 1
ATOM 771 O O . GLY A 1 94 ? -6.702 25.269 11.513 1.00 87.00 94 GLY A O 1
ATOM 772 N N . VAL A 1 95 ? -5.750 27.275 11.162 1.00 86.62 95 VAL A N 1
ATOM 773 C CA . VAL A 1 95 ? -4.922 26.843 10.028 1.00 86.62 95 VAL A CA 1
ATOM 774 C C . VAL A 1 95 ? -3.795 25.927 10.504 1.00 86.62 95 VAL A C 1
ATOM 776 O O . VAL A 1 95 ? -3.637 24.829 9.970 1.00 86.62 95 VAL A O 1
ATOM 779 N N . GLU A 1 96 ? -3.044 26.351 11.519 1.00 88.12 96 GLU A N 1
ATOM 780 C CA . GLU A 1 96 ? -1.912 25.599 12.066 1.00 88.12 96 GLU A CA 1
ATOM 781 C C . GLU A 1 96 ? -2.343 24.240 12.620 1.00 88.12 96 GLU A C 1
ATOM 783 O O . GLU A 1 96 ? -1.750 23.219 12.268 1.00 88.12 96 GLU A O 1
ATOM 788 N N . GLY A 1 97 ? -3.427 24.196 13.402 1.00 89.38 97 GLY A N 1
ATOM 789 C CA . GLY A 1 97 ? -3.974 22.945 13.928 1.00 89.38 97 GLY A CA 1
ATOM 790 C C . GLY A 1 97 ? -4.368 21.969 12.818 1.00 89.38 97 GLY A C 1
ATOM 791 O O . GLY A 1 97 ? -4.073 20.776 12.898 1.00 89.38 97 GLY A O 1
ATOM 792 N N . ARG A 1 98 ? -4.959 22.470 11.726 1.00 85.88 98 ARG A N 1
ATOM 793 C CA . ARG A 1 98 ? -5.329 21.637 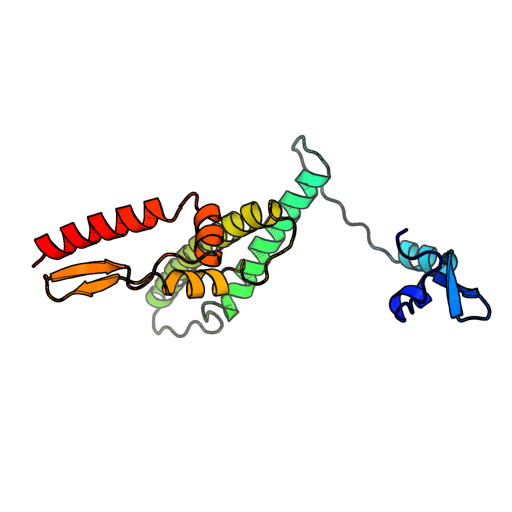10.576 1.00 85.88 98 ARG A CA 1
ATOM 794 C C . ARG A 1 98 ? -4.106 21.069 9.859 1.00 85.88 98 ARG A C 1
ATOM 796 O O . ARG A 1 98 ? -4.097 19.877 9.555 1.00 85.88 98 ARG A O 1
ATOM 803 N N . ILE A 1 99 ? -3.086 21.895 9.614 1.00 85.25 99 ILE A N 1
ATOM 804 C CA . ILE A 1 99 ? -1.817 21.454 9.014 1.00 85.25 99 ILE A CA 1
ATOM 805 C C . ILE A 1 99 ? -1.162 20.389 9.898 1.00 85.25 99 ILE A C 1
ATOM 807 O O . ILE A 1 99 ? -0.706 19.362 9.394 1.00 85.25 99 ILE A O 1
ATOM 811 N N . PHE A 1 100 ? -1.165 20.593 11.216 1.00 89.50 100 PHE A N 1
ATOM 812 C CA . PHE A 1 100 ? -0.609 19.642 12.170 1.00 89.50 100 PHE A CA 1
ATOM 813 C C . PHE A 1 100 ? -1.320 18.283 12.109 1.00 89.50 100 PHE A C 1
ATOM 815 O O . PHE A 1 100 ? -0.670 17.257 11.904 1.00 89.50 100 PHE A O 1
ATOM 822 N N . THR A 1 101 ? -2.654 18.250 12.198 1.00 88.94 101 THR A N 1
ATOM 823 C CA . THR A 1 101 ? -3.422 16.997 12.093 1.00 88.94 101 THR A CA 1
ATOM 824 C C . THR A 1 101 ? -3.209 16.301 10.746 1.00 88.94 101 THR A C 1
ATOM 826 O O . THR A 1 101 ? -3.069 15.078 10.695 1.00 88.94 101 THR A O 1
ATOM 829 N N . GLN A 1 102 ? -3.136 17.062 9.651 1.00 84.75 102 GLN A N 1
ATOM 830 C CA . GLN A 1 102 ? -2.860 16.520 8.316 1.00 84.75 102 GLN A CA 1
ATOM 831 C C . GLN A 1 102 ? -1.475 15.885 8.230 1.00 84.75 102 GLN A C 1
ATOM 833 O O . GLN A 1 102 ? -1.331 14.798 7.671 1.00 84.75 102 GLN A O 1
ATOM 838 N N . PHE A 1 103 ? -0.464 16.519 8.820 1.00 85.94 103 PHE A N 1
ATOM 839 C CA . PHE A 1 103 ? 0.885 15.972 8.852 1.00 85.94 103 PHE A CA 1
ATOM 840 C C . PHE A 1 103 ? 0.921 14.605 9.551 1.00 85.94 103 PHE A C 1
ATOM 842 O O . PHE A 1 103 ? 1.490 13.653 9.016 1.00 85.94 103 PHE A O 1
ATOM 849 N N . ILE A 1 104 ? 0.219 14.465 10.681 1.00 90.62 104 ILE A N 1
ATOM 850 C CA . ILE A 1 104 ? 0.071 13.176 11.374 1.00 90.62 104 ILE A CA 1
ATOM 851 C C . ILE A 1 104 ? -0.661 12.148 10.500 1.00 90.62 104 ILE A C 1
ATOM 853 O O . ILE A 1 104 ? -0.199 11.012 10.363 1.00 90.62 104 ILE A O 1
ATOM 857 N N . ALA A 1 105 ? -1.761 12.538 9.850 1.00 89.00 105 ALA A N 1
ATOM 858 C CA . ALA A 1 105 ? -2.500 11.652 8.952 1.00 89.00 105 ALA A CA 1
ATOM 859 C C . ALA A 1 105 ? -1.631 11.151 7.781 1.00 89.00 105 ALA A C 1
ATOM 861 O O . ALA A 1 105 ? -1.693 9.972 7.424 1.00 89.00 105 ALA A O 1
ATOM 862 N N . LEU A 1 106 ? -0.777 12.009 7.212 1.00 85.94 106 LEU A N 1
ATOM 863 C CA . LEU A 1 106 ? 0.160 11.637 6.149 1.00 85.94 106 LEU A CA 1
ATOM 864 C C . LEU A 1 106 ? 1.234 10.656 6.625 1.00 85.94 106 LEU A C 1
ATOM 866 O O . LEU A 1 106 ? 1.551 9.724 5.884 1.00 85.94 106 LEU A O 1
ATOM 870 N N . ILE A 1 107 ? 1.751 10.811 7.848 1.00 87.94 107 ILE A N 1
ATOM 871 C CA . ILE A 1 107 ? 2.700 9.855 8.444 1.00 87.94 107 ILE A CA 1
ATOM 872 C C . ILE A 1 107 ? 2.057 8.468 8.543 1.00 87.94 107 ILE A C 1
ATOM 874 O O . ILE A 1 107 ? 2.627 7.486 8.062 1.00 87.94 107 ILE A O 1
ATOM 878 N N . ILE A 1 108 ? 0.845 8.392 9.101 1.00 90.50 108 ILE A N 1
ATOM 879 C CA . ILE A 1 108 ? 0.101 7.132 9.241 1.00 90.50 108 ILE A CA 1
ATOM 880 C C . ILE A 1 108 ? -0.153 6.517 7.860 1.00 90.50 108 ILE A C 1
ATOM 882 O O . ILE A 1 108 ? 0.133 5.341 7.627 1.00 90.50 108 ILE A O 1
ATOM 886 N N . ARG A 1 109 ? -0.620 7.326 6.904 1.00 88.50 109 ARG A N 1
ATOM 887 C CA . ARG A 1 109 ? -0.897 6.886 5.534 1.00 88.50 109 ARG A CA 1
ATOM 888 C C . ARG A 1 109 ? 0.358 6.368 4.823 1.00 88.50 109 ARG A C 1
ATOM 890 O O . ARG A 1 109 ? 0.265 5.383 4.091 1.00 88.50 109 ARG A O 1
ATOM 897 N N . ASN A 1 110 ? 1.510 7.014 5.013 1.00 86.31 110 ASN A N 1
ATOM 898 C CA . ASN A 1 110 ? 2.788 6.572 4.450 1.00 86.31 110 ASN A CA 1
ATOM 899 C C . ASN A 1 110 ? 3.233 5.245 5.082 1.00 86.31 110 ASN A C 1
ATOM 901 O O . ASN A 1 110 ? 3.629 4.319 4.372 1.00 86.31 110 ASN A O 1
ATOM 905 N N . LYS A 1 111 ? 3.070 5.096 6.401 1.00 89.62 111 LYS A N 1
ATOM 906 C CA . LYS A 1 111 ? 3.383 3.836 7.079 1.00 89.62 111 LYS A CA 1
ATOM 907 C C . LYS A 1 111 ? 2.531 2.678 6.555 1.00 89.62 111 LYS A C 1
ATOM 909 O O . LYS A 1 111 ? 3.081 1.618 6.266 1.00 89.62 111 LYS A O 1
ATOM 914 N N . ILE A 1 112 ? 1.228 2.905 6.360 1.00 91.31 112 ILE A N 1
ATOM 915 C CA . ILE A 1 112 ? 0.324 1.930 5.733 1.00 91.31 112 ILE A CA 1
ATOM 916 C C . ILE A 1 112 ? 0.790 1.602 4.312 1.00 91.31 112 ILE A C 1
ATOM 918 O O . ILE A 1 112 ? 0.917 0.435 3.960 1.00 91.31 112 ILE A O 1
ATOM 922 N N . TYR A 1 113 ? 1.072 2.619 3.495 1.00 88.69 113 TYR A N 1
ATOM 923 C CA . TYR A 1 113 ? 1.528 2.421 2.120 1.00 88.69 113 TYR A CA 1
ATOM 924 C C . TYR A 1 113 ? 2.795 1.559 2.040 1.00 88.69 113 TYR A C 1
ATOM 926 O O . TYR A 1 113 ? 2.832 0.611 1.260 1.00 88.69 113 TYR A O 1
ATOM 934 N N . THR A 1 114 ? 3.807 1.876 2.848 1.00 87.19 114 THR A N 1
ATOM 935 C CA . THR A 1 114 ? 5.095 1.174 2.837 1.00 87.19 114 THR A CA 1
ATOM 936 C C . THR A 1 114 ? 4.930 -0.285 3.264 1.00 87.19 114 THR A C 1
ATOM 938 O O . THR A 1 114 ? 5.394 -1.173 2.556 1.00 87.19 114 THR A O 1
ATOM 941 N N . ALA A 1 115 ? 4.165 -0.549 4.331 1.00 91.19 115 ALA A N 1
ATOM 942 C CA . ALA A 1 115 ? 3.854 -1.913 4.769 1.00 91.19 115 ALA A CA 1
ATOM 943 C C . ALA A 1 115 ? 3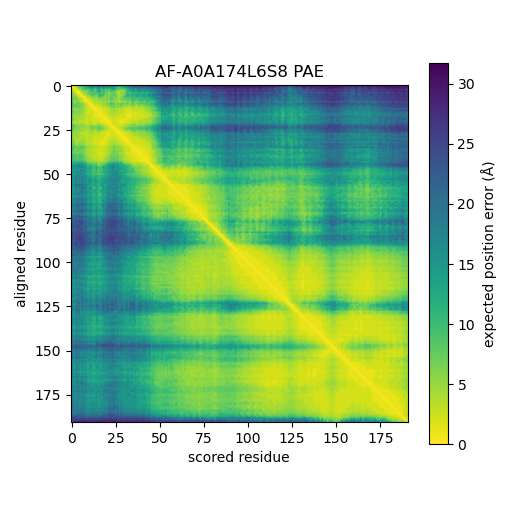.136 -2.730 3.677 1.00 91.19 115 ALA A C 1
ATOM 945 O O . ALA A 1 115 ? 3.476 -3.883 3.412 1.00 91.19 115 ALA A O 1
ATOM 946 N N . LEU A 1 116 ? 2.165 -2.116 2.991 1.00 90.38 116 LEU A N 1
ATOM 947 C CA . LEU A 1 116 ? 1.449 -2.764 1.891 1.00 90.38 116 LEU A CA 1
ATOM 948 C C . LEU A 1 116 ? 2.346 -3.027 0.680 1.00 90.38 116 LEU A C 1
ATOM 950 O O . LEU A 1 116 ? 2.187 -4.069 0.048 1.00 90.38 116 LEU A O 1
ATOM 954 N N . GLN A 1 117 ? 3.262 -2.114 0.340 1.00 85.62 117 GLN A N 1
ATOM 955 C CA . GLN A 1 117 ? 4.212 -2.324 -0.757 1.00 85.62 117 GLN A CA 1
ATOM 956 C C . GLN A 1 117 ? 5.159 -3.481 -0.463 1.00 85.62 117 GLN A C 1
ATOM 958 O O . GLN A 1 117 ? 5.288 -4.365 -1.304 1.00 85.62 117 GLN A O 1
ATOM 963 N N . GLU A 1 118 ? 5.752 -3.517 0.730 1.00 86.62 118 GLU A N 1
ATOM 964 C CA . GLU A 1 118 ? 6.653 -4.598 1.141 1.00 86.62 118 GLU A CA 1
ATOM 965 C C . GLU A 1 118 ? 5.974 -5.971 1.061 1.00 86.62 118 GLU A C 1
ATOM 967 O O . GLU A 1 118 ? 6.582 -6.937 0.603 1.00 86.62 118 GLU A O 1
ATOM 972 N N . GLU A 1 119 ? 4.707 -6.082 1.473 1.00 88.44 119 GLU A N 1
ATOM 973 C CA . GLU A 1 119 ? 3.977 -7.347 1.354 1.00 88.44 119 GLU A CA 1
ATOM 974 C C . GLU A 1 119 ? 3.560 -7.638 -0.092 1.00 88.44 119 GLU A C 1
ATOM 976 O O . GLU A 1 119 ? 3.659 -8.777 -0.540 1.00 88.44 119 GLU A O 1
ATOM 981 N N . ASN A 1 120 ? 3.148 -6.623 -0.854 1.00 85.81 120 ASN A N 1
ATOM 982 C CA . ASN A 1 120 ? 2.746 -6.783 -2.250 1.00 85.81 120 ASN A CA 1
ATOM 983 C C . ASN A 1 120 ? 3.926 -7.144 -3.176 1.00 85.81 120 ASN A C 1
ATOM 985 O O . ASN A 1 120 ? 3.707 -7.821 -4.175 1.00 85.81 120 ASN A O 1
ATOM 989 N N . GLU A 1 121 ? 5.164 -6.759 -2.844 1.00 83.69 121 GLU A N 1
ATOM 990 C CA . GLU A 1 121 ? 6.384 -7.200 -3.541 1.00 83.69 121 GLU A CA 1
ATOM 991 C C . GLU A 1 121 ? 6.688 -8.695 -3.339 1.00 83.69 121 GLU A C 1
ATOM 993 O O . GLU A 1 121 ? 7.340 -9.305 -4.185 1.00 83.69 121 GLU A O 1
ATOM 998 N N . LYS A 1 122 ? 6.192 -9.307 -2.253 1.00 85.88 122 LYS A N 1
ATOM 999 C CA . LYS A 1 122 ? 6.322 -10.754 -1.997 1.00 85.88 122 LYS A CA 1
ATOM 1000 C C . LYS A 1 122 ? 5.257 -11.582 -2.719 1.00 85.88 122 LYS A C 1
ATOM 1002 O O . LYS A 1 122 ? 5.371 -12.805 -2.767 1.00 85.88 122 LYS A O 1
ATOM 1007 N N . LEU A 1 123 ? 4.203 -10.947 -3.230 1.00 82.44 123 LEU A N 1
ATOM 1008 C CA . LEU A 1 123 ? 3.131 -11.624 -3.953 1.00 82.44 123 LEU A CA 1
ATOM 1009 C C . LEU A 1 123 ? 3.524 -11.804 -5.423 1.00 82.44 123 LEU A C 1
ATOM 1011 O O . LEU A 1 123 ? 3.990 -10.873 -6.071 1.00 82.44 123 LEU A O 1
ATOM 1015 N N . GLU A 1 124 ? 3.254 -12.983 -5.988 1.00 76.25 124 GLU A N 1
ATOM 1016 C CA . GLU A 1 124 ? 3.522 -13.263 -7.410 1.00 76.25 124 GLU A CA 1
ATOM 1017 C C . GLU A 1 124 ? 2.720 -12.360 -8.359 1.00 76.25 124 GLU A C 1
ATOM 1019 O O . GLU A 1 124 ? 3.136 -12.083 -9.484 1.00 76.25 124 GLU A O 1
ATOM 1024 N N . LYS A 1 125 ? 1.545 -11.905 -7.911 1.00 78.12 125 LYS A N 1
ATOM 1025 C CA . LYS A 1 125 ? 0.654 -11.027 -8.667 1.00 78.12 125 LYS A CA 1
ATOM 1026 C C . LYS A 1 125 ? 0.297 -9.808 -7.842 1.00 78.12 125 LYS A C 1
ATOM 1028 O O . LYS A 1 125 ? -0.162 -9.925 -6.705 1.00 78.12 125 LYS A O 1
ATOM 1033 N N . LYS A 1 126 ? 0.428 -8.644 -8.477 1.00 75.06 126 LYS A N 1
ATOM 1034 C CA . LYS A 1 126 ? -0.017 -7.371 -7.921 1.00 75.06 126 LYS A CA 1
ATOM 1035 C C . LYS A 1 126 ? -1.526 -7.412 -7.701 1.00 75.06 126 LYS A C 1
ATOM 1037 O O . LYS A 1 126 ? -2.292 -7.583 -8.647 1.00 75.06 126 LYS A O 1
ATOM 1042 N N . GLN A 1 127 ? -1.937 -7.242 -6.453 1.00 79.25 127 GLN A N 1
ATOM 1043 C CA . GLN A 1 127 ? -3.343 -7.269 -6.074 1.00 79.25 127 GLN A CA 1
ATOM 1044 C C . GLN A 1 127 ? -3.942 -5.863 -6.161 1.00 79.25 127 GLN A C 1
ATOM 1046 O O . GLN A 1 127 ? -3.411 -4.912 -5.588 1.00 79.25 127 GLN A O 1
ATOM 1051 N N . ASN A 1 128 ? -5.088 -5.720 -6.830 1.00 80.56 128 ASN A N 1
ATOM 1052 C CA . ASN A 1 128 ? -5.739 -4.413 -7.011 1.00 80.56 128 ASN A CA 1
ATOM 1053 C C . ASN A 1 128 ? -6.272 -3.813 -5.695 1.00 80.56 128 ASN A C 1
ATOM 1055 O O . ASN A 1 128 ? -6.459 -2.601 -5.598 1.00 80.56 128 ASN A O 1
ATOM 1059 N N . TYR A 1 129 ? -6.493 -4.645 -4.674 1.00 83.38 129 TYR A N 1
ATOM 1060 C CA . TYR A 1 129 ? -6.990 -4.221 -3.364 1.00 83.38 129 TYR A CA 1
ATOM 1061 C C . TYR A 1 129 ? -5.883 -3.775 -2.391 1.00 83.38 129 TYR A C 1
ATOM 1063 O O . TYR A 1 129 ? -6.202 -3.240 -1.335 1.00 83.38 129 TYR A O 1
ATOM 1071 N N . MET A 1 130 ? -4.595 -3.912 -2.736 1.00 85.75 130 MET A N 1
ATOM 1072 C CA . MET A 1 130 ? -3.454 -3.522 -1.882 1.00 85.75 130 MET A CA 1
ATOM 1073 C C . MET A 1 130 ? -3.124 -2.021 -1.978 1.00 85.75 130 MET A C 1
ATOM 1075 O O . MET A 1 130 ? -1.967 -1.607 -2.006 1.00 85.75 130 MET A O 1
ATOM 1079 N N . THR A 1 131 ? -4.156 -1.179 -2.055 1.00 88.12 131 THR A N 1
ATOM 1080 C CA . THR A 1 131 ? -4.021 0.284 -2.021 1.00 88.12 131 THR A CA 1
ATOM 1081 C C . THR A 1 131 ? -4.544 0.815 -0.697 1.00 88.12 131 THR A C 1
ATOM 1083 O O . THR A 1 131 ? -5.516 0.284 -0.168 1.00 88.12 131 THR A O 1
ATOM 1086 N N . VAL A 1 132 ? -3.947 1.893 -0.173 1.00 89.00 132 VAL A N 1
ATOM 1087 C CA . VAL A 1 132 ? -4.339 2.456 1.134 1.00 89.00 132 VAL A CA 1
ATOM 1088 C C . VAL A 1 132 ? -5.859 2.682 1.260 1.00 89.00 132 VAL A C 1
ATOM 1090 O O . VAL A 1 132 ? -6.432 2.213 2.239 1.00 89.00 132 VAL A O 1
ATOM 1093 N N . PRO A 1 133 ? -6.559 3.306 0.286 1.00 89.19 133 PRO A N 1
ATOM 1094 C CA . PRO A 1 133 ? -8.003 3.521 0.408 1.00 89.19 133 PRO A CA 1
ATOM 1095 C C . PRO A 1 133 ? -8.827 2.229 0.367 1.00 89.19 133 PRO A C 1
ATOM 1097 O O . PRO A 1 133 ? -9.863 2.148 1.017 1.00 89.19 133 PRO A O 1
ATOM 1100 N N . ALA A 1 134 ? -8.411 1.234 -0.421 1.00 92.12 134 ALA A N 1
ATOM 1101 C CA . ALA A 1 134 ? -9.114 -0.046 -0.496 1.00 92.12 134 ALA A CA 1
ATOM 1102 C C . ALA A 1 134 ? -8.912 -0.862 0.784 1.00 92.12 134 ALA A C 1
ATOM 1104 O O . ALA A 1 134 ? -9.865 -1.437 1.297 1.00 92.12 134 ALA A O 1
ATOM 1105 N N . VAL A 1 135 ? -7.693 -0.845 1.325 1.00 94.06 135 VAL A N 1
ATOM 1106 C CA . VAL A 1 135 ? -7.336 -1.520 2.573 1.00 94.06 135 VAL A CA 1
ATOM 1107 C C . VAL A 1 135 ? -8.115 -0.964 3.755 1.00 94.06 135 VAL A C 1
ATOM 1109 O O . VAL A 1 135 ? -8.672 -1.751 4.509 1.00 94.06 135 VAL A O 1
ATOM 1112 N N . ILE A 1 136 ? -8.212 0.363 3.887 1.00 93.19 136 ILE A N 1
ATOM 1113 C CA . ILE A 1 136 ? -8.998 0.987 4.962 1.00 93.19 136 ILE A CA 1
ATOM 1114 C C . ILE A 1 136 ? -10.453 0.506 4.897 1.00 93.19 136 ILE A C 1
ATOM 1116 O O . ILE A 1 136 ? -10.945 -0.048 5.871 1.00 93.19 136 ILE A O 1
ATOM 1120 N N . ARG A 1 137 ? -11.092 0.587 3.723 1.00 93.50 137 ARG A N 1
ATOM 1121 C CA . ARG A 1 137 ? -12.480 0.122 3.537 1.00 93.50 137 ARG A CA 1
ATOM 1122 C C . ARG A 1 137 ? -12.675 -1.374 3.777 1.00 93.50 137 ARG A C 1
ATOM 1124 O O . ARG A 1 137 ? -13.764 -1.803 4.134 1.00 93.50 137 ARG A O 1
ATOM 1131 N N . GLU A 1 138 ? -11.663 -2.192 3.502 1.00 95.00 138 GLU A N 1
ATOM 1132 C CA . GLU A 1 138 ? -11.746 -3.640 3.705 1.00 95.00 138 GLU A CA 1
ATOM 1133 C C . GLU A 1 138 ? -11.565 -4.024 5.180 1.00 95.00 138 GLU A C 1
ATOM 1135 O O . GLU A 1 138 ? -12.224 -4.952 5.653 1.00 95.00 138 GLU A O 1
ATOM 1140 N N . LEU A 1 139 ? -10.696 -3.309 5.901 1.00 94.25 139 LEU A N 1
ATOM 1141 C CA . LEU A 1 139 ? -10.474 -3.494 7.336 1.00 94.25 139 LEU A CA 1
ATOM 1142 C C . LEU A 1 139 ? -11.597 -2.889 8.186 1.00 94.25 139 LEU A C 1
ATOM 1144 O O . LEU A 1 139 ? -11.890 -3.448 9.235 1.00 94.25 139 LEU A O 1
ATOM 1148 N N . GLU A 1 140 ? -12.262 -1.824 7.721 1.00 94.50 140 GLU A N 1
ATOM 1149 C CA . GLU A 1 140 ? -13.464 -1.257 8.361 1.00 94.50 140 GLU A CA 1
ATOM 1150 C C . GLU A 1 140 ? -14.568 -2.305 8.553 1.00 94.50 140 GLU A C 1
ATOM 1152 O O . GLU A 1 140 ? -15.286 -2.246 9.536 1.00 94.50 140 GLU A O 1
ATOM 1157 N N . LYS A 1 141 ? -14.648 -3.322 7.684 1.00 95.00 141 LYS A N 1
ATOM 1158 C CA . LYS A 1 141 ? -15.622 -4.425 7.794 1.00 95.00 141 LYS A CA 1
ATOM 1159 C C . LYS A 1 141 ? -15.351 -5.387 8.958 1.00 95.00 141 LYS A C 1
ATOM 1161 O O . LYS A 1 141 ? -16.128 -6.316 9.170 1.00 95.00 141 LYS A O 1
ATOM 1166 N N . ILE A 1 142 ? -14.213 -5.263 9.644 1.00 94.94 142 ILE A N 1
ATOM 1167 C CA . ILE A 1 142 ? -13.913 -6.050 10.843 1.00 94.94 142 ILE A CA 1
ATOM 1168 C C . ILE A 1 142 ? -14.577 -5.343 12.024 1.00 94.94 142 ILE A C 1
ATOM 1170 O O . ILE A 1 142 ? -13.961 -4.535 12.714 1.00 94.94 142 ILE A O 1
ATOM 1174 N N . GLU A 1 143 ? -15.849 -5.658 12.236 1.00 94.69 143 GLU A N 1
ATOM 1175 C CA . GLU A 1 143 ? -16.681 -5.030 13.260 1.00 94.69 143 GLU A CA 1
ATOM 1176 C C . GLU A 1 143 ? -17.058 -6.023 14.366 1.00 94.69 143 GLU A C 1
ATOM 1178 O O . GLU A 1 143 ? -17.010 -7.246 14.189 1.00 94.69 143 GLU A O 1
ATOM 1183 N N . MET A 1 144 ? -17.434 -5.488 15.529 1.00 94.31 144 MET A N 1
ATOM 1184 C CA . MET A 1 144 ? -17.946 -6.260 16.657 1.00 94.31 144 MET A CA 1
ATOM 1185 C C . MET A 1 144 ? -19.379 -5.850 16.983 1.00 94.31 144 MET A C 1
ATOM 1187 O O . MET A 1 144 ? -19.679 -4.663 17.095 1.00 94.31 144 MET A O 1
ATOM 1191 N N . THR A 1 145 ? -20.249 -6.830 17.208 1.00 93.25 145 THR A N 1
ATOM 1192 C CA . THR A 1 145 ? -21.644 -6.627 17.603 1.00 93.25 145 THR A CA 1
ATOM 1193 C C . THR A 1 145 ? -21.882 -7.142 19.019 1.00 93.25 145 THR A C 1
ATOM 1195 O O . THR A 1 145 ? -21.347 -8.177 19.432 1.00 93.25 145 THR A O 1
ATOM 1198 N N . ARG A 1 146 ? -22.680 -6.399 19.797 1.00 92.25 146 ARG A N 1
ATOM 1199 C CA . ARG A 1 146 ? -23.120 -6.824 21.131 1.00 92.25 146 ARG A CA 1
ATOM 1200 C C . ARG A 1 146 ? -24.242 -7.840 20.985 1.00 92.25 146 ARG A C 1
ATOM 1202 O O . ARG A 1 146 ? -25.262 -7.555 20.360 1.00 92.25 146 ARG A O 1
ATOM 1209 N N . GLN A 1 147 ? -24.061 -9.009 21.582 1.00 88.69 147 GLN A N 1
ATOM 1210 C CA . GLN A 1 147 ? -25.087 -10.046 21.609 1.00 88.69 147 GLN A CA 1
ATOM 1211 C C . GLN A 1 147 ? -25.969 -9.930 22.861 1.00 88.69 147 GLN A C 1
ATOM 1213 O O . GLN A 1 147 ? -25.717 -9.123 23.755 1.00 88.69 147 GLN A O 1
ATOM 1218 N N . THR A 1 148 ? -27.030 -10.738 22.927 1.00 89.69 148 THR A N 1
ATOM 1219 C CA . THR A 1 148 ? -28.030 -10.714 24.014 1.00 89.69 148 THR A CA 1
ATOM 1220 C C . THR A 1 148 ? -27.461 -11.034 25.396 1.00 89.69 148 THR A C 1
ATOM 1222 O O . THR A 1 148 ? -28.100 -10.756 26.402 1.00 89.69 148 THR A O 1
ATOM 1225 N N . ASP A 1 149 ? -26.274 -11.633 25.457 1.00 88.56 149 ASP A N 1
ATOM 1226 C CA . ASP A 1 149 ? -25.533 -11.920 26.686 1.00 88.56 149 ASP A CA 1
ATOM 1227 C C . ASP A 1 149 ? -24.611 -10.766 27.126 1.00 88.56 149 ASP A C 1
ATOM 1229 O O . ASP A 1 149 ? -23.790 -10.946 28.025 1.00 88.56 149 ASP A O 1
ATOM 1233 N N . ASN A 1 150 ? -24.744 -9.587 26.505 1.00 85.81 150 ASN A N 1
ATOM 1234 C CA . ASN A 1 150 ? -23.916 -8.397 26.721 1.00 85.81 150 ASN A CA 1
ATOM 1235 C C . ASN A 1 150 ? -22.423 -8.606 26.434 1.00 85.81 150 ASN A C 1
ATOM 1237 O O . ASN A 1 150 ? -21.580 -7.863 26.931 1.00 85.81 150 ASN A O 1
ATOM 1241 N N . ILE A 1 151 ? -22.085 -9.601 25.613 1.00 90.44 151 ILE A N 1
ATOM 1242 C CA . ILE A 1 151 ? -20.717 -9.843 25.157 1.00 90.44 151 ILE A CA 1
ATOM 1243 C C . ILE A 1 151 ? -20.588 -9.328 23.722 1.00 90.44 151 ILE A C 1
ATOM 1245 O O . ILE A 1 151 ? -21.434 -9.605 22.866 1.00 90.44 151 ILE A O 1
ATOM 1249 N N . TYR A 1 152 ? -19.519 -8.578 23.456 1.00 93.50 152 TYR A N 1
ATOM 1250 C CA . TYR A 1 152 ? -19.184 -8.124 22.113 1.00 93.50 152 TYR A CA 1
ATOM 1251 C C . TYR A 1 152 ? -18.407 -9.227 21.392 1.00 93.50 152 TYR A C 1
ATOM 1253 O O . TYR A 1 152 ? -17.419 -9.757 21.902 1.00 93.50 152 TYR A O 1
ATOM 1261 N N . ARG A 1 153 ? -18.844 -9.588 20.186 1.00 92.50 153 ARG A N 1
ATOM 1262 C CA . ARG A 1 153 ? -18.186 -10.600 19.347 1.00 92.50 153 ARG A CA 1
ATOM 1263 C C . ARG A 1 153 ? -17.984 -10.056 17.946 1.00 92.50 153 ARG A C 1
ATOM 1265 O O . ARG A 1 153 ? -18.736 -9.192 17.517 1.00 92.50 153 ARG A O 1
ATOM 1272 N N . LEU A 1 154 ? -16.984 -10.573 17.235 1.00 94.31 154 LEU A N 1
ATOM 1273 C CA . LEU A 1 154 ? -16.811 -10.262 15.816 1.00 94.31 154 LEU A CA 1
ATOM 1274 C C . LEU A 1 154 ? -18.086 -10.627 15.050 1.00 94.31 154 LEU A C 1
ATOM 1276 O O . LEU A 1 154 ? -18.582 -11.746 15.198 1.00 94.31 154 LEU A O 1
ATOM 1280 N N . ASP A 1 155 ? -18.575 -9.699 14.232 1.00 91.88 155 ASP A N 1
ATOM 1281 C CA . ASP A 1 155 ? -19.782 -9.900 13.427 1.00 91.88 155 ASP A CA 1
ATOM 1282 C C . ASP A 1 155 ? -19.562 -10.988 12.366 1.00 91.88 155 ASP A C 1
ATOM 1284 O O . ASP A 1 155 ? -20.362 -11.909 12.176 1.00 91.88 155 ASP A O 1
ATOM 1288 N N . HIS A 1 156 ? -18.395 -10.938 11.723 1.00 92.75 156 HIS A N 1
ATOM 1289 C CA . HIS A 1 156 ? -17.973 -11.893 10.711 1.00 92.75 156 HIS A CA 1
ATOM 1290 C C . HIS A 1 156 ? -16.554 -12.401 10.962 1.00 92.75 156 HIS A C 1
ATOM 1292 O O . HIS A 1 156 ? -15.706 -11.744 11.568 1.00 92.75 156 HIS A O 1
ATOM 1298 N N . ALA A 1 157 ? -16.275 -13.604 10.460 1.00 93.62 157 ALA A N 1
ATOM 1299 C CA . ALA A 1 157 ? -14.920 -14.132 10.454 1.00 93.62 157 ALA A CA 1
ATOM 1300 C C . ALA A 1 157 ? -14.029 -13.336 9.488 1.00 93.62 157 ALA A C 1
ATOM 1302 O O . ALA A 1 157 ? -14.455 -12.971 8.393 1.00 93.62 157 ALA A O 1
ATOM 1303 N N . VAL A 1 158 ? -12.759 -13.149 9.863 1.00 95.75 158 VAL A N 1
ATOM 1304 C CA . VAL A 1 158 ? -11.767 -12.457 9.029 1.00 95.75 158 VAL A CA 1
ATOM 1305 C C . VAL A 1 158 ? -11.610 -13.170 7.676 1.00 95.75 158 VAL A C 1
ATOM 1307 O O . VAL A 1 158 ? -11.252 -14.355 7.622 1.00 95.75 158 VAL A O 1
ATOM 1310 N N . THR A 1 159 ? -11.859 -12.447 6.583 1.00 95.31 159 THR A N 1
ATOM 1311 C CA . THR A 1 159 ? -11.842 -12.964 5.205 1.00 95.31 159 THR A CA 1
ATOM 1312 C C . THR A 1 159 ? -10.421 -13.252 4.708 1.00 95.31 159 THR A C 1
ATOM 1314 O O . THR A 1 159 ? -9.428 -12.857 5.320 1.00 95.31 159 THR A O 1
ATOM 1317 N N . ALA A 1 160 ? -10.284 -13.949 3.573 1.00 92.94 160 ALA A N 1
ATOM 1318 C CA . ALA A 1 160 ? -8.973 -14.221 2.972 1.00 92.94 160 ALA A CA 1
ATOM 1319 C C . ALA A 1 160 ? -8.226 -12.930 2.591 1.00 92.94 160 ALA A C 1
ATOM 1321 O O . ALA A 1 160 ? -7.045 -12.793 2.907 1.00 92.94 160 ALA A O 1
ATOM 1322 N N . ASN A 1 161 ? -8.925 -11.961 1.991 1.00 91.56 161 ASN A N 1
ATOM 1323 C CA . ASN A 1 161 ? -8.342 -10.668 1.630 1.00 91.56 161 ASN A CA 1
ATOM 1324 C C . ASN A 1 161 ? -7.888 -9.904 2.878 1.00 91.56 161 ASN A C 1
ATOM 1326 O O . ASN A 1 161 ? -6.761 -9.415 2.917 1.00 91.56 161 ASN A O 1
ATOM 1330 N N . GLN A 1 162 ? -8.719 -9.874 3.925 1.00 94.94 162 GLN A N 1
ATOM 1331 C CA . GLN A 1 162 ? -8.364 -9.250 5.200 1.00 94.94 162 GLN A CA 1
ATOM 1332 C C . GLN A 1 162 ? -7.137 -9.912 5.835 1.00 94.94 162 GLN A C 1
ATOM 1334 O O . GLN A 1 162 ? -6.255 -9.206 6.303 1.00 94.94 162 GLN A O 1
ATOM 1339 N N . LYS A 1 163 ? -7.009 -11.245 5.792 1.00 94.81 163 LYS A N 1
ATOM 1340 C CA . LYS A 1 163 ? -5.806 -11.942 6.289 1.00 94.81 163 LYS A CA 1
ATOM 1341 C C . LYS A 1 163 ? -4.537 -11.524 5.544 1.00 94.81 163 LYS A C 1
ATOM 1343 O O . LYS A 1 163 ? -3.512 -11.313 6.184 1.00 94.81 163 LYS A O 1
ATOM 1348 N N . VAL A 1 164 ? -4.598 -11.384 4.217 1.00 92.56 164 VAL A N 1
ATOM 1349 C CA . VAL A 1 164 ? -3.454 -10.912 3.411 1.00 92.56 164 VAL A CA 1
ATOM 1350 C C . VAL A 1 164 ? -3.079 -9.480 3.791 1.00 92.56 164 VAL A C 1
ATOM 1352 O O . VAL A 1 164 ? -1.903 -9.179 3.969 1.00 92.56 164 VAL A O 1
ATOM 1355 N N . ILE A 1 165 ? -4.075 -8.613 3.965 1.00 94.25 165 ILE A N 1
ATOM 1356 C CA . ILE A 1 165 ? -3.865 -7.224 4.382 1.00 94.25 165 ILE A CA 1
ATOM 1357 C C . ILE A 1 165 ? -3.255 -7.163 5.789 1.00 94.25 165 ILE A C 1
ATOM 1359 O O . ILE A 1 165 ? -2.264 -6.472 5.993 1.00 94.25 165 ILE A O 1
ATOM 1363 N N . LEU A 1 166 ? -3.807 -7.904 6.753 1.00 95.00 166 LEU A N 1
ATOM 1364 C CA . LEU A 1 166 ? -3.330 -7.948 8.139 1.00 95.00 166 LEU A CA 1
ATOM 1365 C C . LEU A 1 166 ? -1.885 -8.439 8.237 1.00 95.00 166 LEU A C 1
ATOM 1367 O O . LEU A 1 166 ? -1.106 -7.901 9.024 1.00 95.00 166 LEU A O 1
ATOM 1371 N N . LYS A 1 167 ? -1.500 -9.388 7.380 1.00 94.06 167 LYS A N 1
ATOM 1372 C CA . LYS A 1 167 ? -0.130 -9.897 7.308 1.00 94.06 167 LYS A CA 1
ATOM 1373 C C . LYS A 1 167 ? 0.886 -8.800 6.982 1.00 94.06 167 LYS A C 1
ATOM 1375 O O . LYS A 1 167 ? 1.985 -8.834 7.530 1.00 94.06 167 LYS A O 1
ATOM 1380 N N . ALA A 1 168 ? 0.513 -7.799 6.180 1.00 93.44 168 ALA A N 1
ATOM 1381 C CA . ALA A 1 168 ? 1.368 -6.638 5.910 1.00 93.44 168 ALA A CA 1
ATOM 1382 C C . ALA A 1 168 ? 1.708 -5.842 7.185 1.00 93.44 168 ALA A C 1
ATOM 1384 O O . ALA A 1 168 ? 2.743 -5.187 7.254 1.00 93.44 168 ALA A O 1
ATOM 1385 N N . PHE A 1 169 ? 0.864 -5.933 8.215 1.00 94.50 169 PHE A N 1
ATOM 1386 C CA . PHE A 1 169 ? 1.064 -5.307 9.523 1.00 94.50 169 PHE A CA 1
ATOM 1387 C C . PHE A 1 169 ? 1.592 -6.281 10.586 1.00 94.50 169 PHE A C 1
ATOM 1389 O O . PHE A 1 169 ? 1.640 -5.929 11.761 1.00 94.50 169 PHE A O 1
ATOM 1396 N N . GLY A 1 170 ? 1.970 -7.505 10.200 1.00 94.25 170 GLY A N 1
ATOM 1397 C CA . GLY A 1 170 ? 2.402 -8.545 11.137 1.00 94.25 170 GLY A CA 1
ATOM 1398 C C . GLY A 1 170 ? 1.270 -9.123 11.992 1.00 94.25 170 GLY A C 1
ATOM 1399 O O . GLY A 1 170 ? 1.540 -9.699 13.041 1.00 94.25 170 GLY A O 1
ATOM 1400 N N . LEU A 1 171 ? 0.015 -8.966 11.561 1.00 95.81 171 LEU A N 1
ATOM 1401 C CA . LEU A 1 171 ? -1.171 -9.456 12.258 1.00 95.81 171 LEU A CA 1
ATOM 1402 C C . LEU A 1 171 ? -1.788 -10.649 11.526 1.00 95.81 171 LEU A C 1
ATOM 1404 O O . LEU A 1 171 ? -1.671 -10.801 10.309 1.00 95.81 171 LEU A O 1
ATOM 1408 N N . ASP A 1 172 ? -2.509 -11.476 12.273 1.00 95.44 172 ASP A N 1
ATOM 1409 C CA . ASP A 1 172 ? -3.279 -12.595 11.742 1.00 95.44 172 ASP A CA 1
ATOM 1410 C C . ASP A 1 172 ? -4.702 -12.634 12.327 1.00 95.44 172 ASP A C 1
ATOM 1412 O O . ASP A 1 172 ? -5.096 -11.815 13.159 1.00 95.44 172 ASP A O 1
ATOM 1416 N N . ALA A 1 173 ? -5.506 -13.606 11.895 1.00 95.00 173 ALA A N 1
ATOM 1417 C CA . ALA A 1 173 ? -6.876 -13.737 12.386 1.00 95.00 173 ALA A CA 1
ATOM 1418 C C . ALA A 1 173 ? -6.952 -14.047 13.895 1.00 95.00 173 ALA A C 1
ATOM 1420 O O . ALA A 1 173 ? -7.957 -13.724 14.527 1.00 95.00 173 ALA A O 1
ATOM 1421 N N . ASN A 1 174 ? -5.921 -14.667 14.478 1.00 95.81 174 ASN A N 1
ATOM 1422 C CA . ASN A 1 174 ? -5.874 -14.941 15.915 1.00 95.81 174 ASN A CA 1
ATOM 1423 C C . ASN A 1 174 ? -5.608 -13.663 16.710 1.00 95.81 174 ASN A C 1
ATOM 1425 O O . ASN A 1 174 ? -6.248 -13.451 17.734 1.00 95.81 174 ASN A O 1
ATOM 1429 N N . SER A 1 175 ? -4.750 -12.786 16.189 1.00 96.25 175 SER A N 1
ATOM 1430 C CA . SER A 1 175 ? -4.492 -11.452 16.732 1.00 96.25 175 SER A CA 1
ATOM 1431 C C . SER A 1 175 ? -5.793 -10.652 16.824 1.00 96.25 175 SER A C 1
ATOM 1433 O O . SER A 1 175 ? -6.115 -10.105 17.872 1.00 96.25 175 SER A O 1
ATOM 1435 N N . ILE A 1 176 ? -6.604 -10.670 15.759 1.00 95.81 176 ILE A N 1
ATOM 1436 C CA . ILE A 1 176 ? -7.910 -9.991 15.743 1.00 95.81 176 ILE A CA 1
ATOM 1437 C C . ILE A 1 176 ? -8.880 -10.598 16.760 1.00 95.81 176 ILE A C 1
ATOM 1439 O O . ILE A 1 176 ? -9.539 -9.861 17.488 1.00 95.81 176 ILE A O 1
ATOM 1443 N N . LYS A 1 177 ? -8.953 -11.931 16.859 1.00 94.81 177 LYS A N 1
ATOM 1444 C CA . LYS A 1 177 ? -9.784 -12.597 17.877 1.00 94.81 177 LYS A CA 1
ATOM 1445 C C . LYS A 1 177 ? -9.349 -12.240 19.298 1.00 94.81 177 LYS A C 1
ATOM 1447 O O . LYS A 1 177 ? -10.207 -12.035 20.151 1.00 94.81 177 LYS A O 1
ATOM 1452 N N . TYR A 1 178 ? -8.042 -12.167 19.536 1.00 95.75 178 TYR A N 1
ATOM 1453 C CA . TYR A 1 178 ? -7.479 -11.770 20.819 1.00 95.75 178 TYR A CA 1
ATOM 1454 C C . TYR A 1 178 ? -7.884 -10.334 21.171 1.00 95.75 178 TYR A C 1
ATOM 1456 O O . TYR A 1 178 ? -8.520 -10.131 22.203 1.00 95.75 178 TYR A O 1
ATOM 1464 N N . PHE A 1 179 ? -7.634 -9.366 20.281 1.00 94.88 179 PHE A N 1
ATOM 1465 C CA . PHE A 1 179 ? -8.019 -7.968 20.511 1.00 94.88 179 PHE A CA 1
ATOM 1466 C C . PHE A 1 179 ? -9.523 -7.799 20.717 1.00 94.88 179 PHE A C 1
ATOM 1468 O O . PHE A 1 179 ? -9.933 -7.089 21.627 1.00 94.88 179 PHE A O 1
ATOM 1475 N N . ALA A 1 180 ? -10.344 -8.503 19.936 1.00 94.44 180 ALA A N 1
ATOM 1476 C CA . ALA A 1 180 ? -11.790 -8.497 20.111 1.00 94.44 180 ALA A CA 1
ATOM 1477 C C . ALA A 1 180 ? -12.202 -9.017 21.500 1.00 94.44 180 ALA A C 1
ATOM 1479 O O . ALA A 1 180 ? -13.088 -8.459 22.143 1.00 94.44 180 ALA A O 1
ATOM 1480 N N . SER A 1 181 ? -11.546 -10.073 21.991 1.00 93.75 181 SER A N 1
ATOM 1481 C CA . SER A 1 181 ? -11.841 -10.627 23.314 1.00 93.75 181 SER A CA 1
ATOM 1482 C C . SER A 1 181 ? -11.427 -9.703 24.460 1.00 93.75 181 SER A C 1
ATOM 1484 O O . SER A 1 181 ? -12.190 -9.571 25.413 1.00 93.75 181 SER A O 1
ATOM 1486 N N . GLU A 1 182 ? -10.273 -9.039 24.357 1.00 95.12 182 GLU A N 1
ATOM 1487 C CA . GLU A 1 182 ? -9.813 -8.070 25.359 1.00 95.12 182 GLU A CA 1
ATOM 1488 C C . GLU A 1 182 ? -10.720 -6.836 25.371 1.00 95.12 182 GLU A C 1
ATOM 1490 O O . GLU A 1 182 ? -11.236 -6.469 26.424 1.00 95.12 182 GLU A O 1
ATOM 1495 N N . LEU A 1 183 ? -11.040 -6.289 24.193 1.00 93.88 183 LEU A N 1
ATOM 1496 C CA . LEU A 1 183 ? -11.954 -5.155 24.067 1.00 93.88 183 LEU A CA 1
ATOM 1497 C C . LEU A 1 183 ? -13.344 -5.482 24.630 1.00 93.88 183 LEU A C 1
ATOM 1499 O O . LEU A 1 183 ? -13.954 -4.659 25.305 1.00 93.88 183 LEU A O 1
ATOM 1503 N N . SER A 1 184 ? -13.850 -6.701 24.409 1.00 93.88 184 SER A N 1
ATOM 1504 C CA . SER A 1 184 ? -15.127 -7.114 24.998 1.00 93.88 184 SER A CA 1
ATOM 1505 C C . SER A 1 184 ? -15.088 -7.206 26.526 1.00 93.88 184 SER A C 1
ATOM 1507 O O . SER A 1 184 ? -16.150 -7.080 27.137 1.00 93.88 184 SER A O 1
ATOM 1509 N N . LYS A 1 185 ? -13.932 -7.479 27.147 1.00 92.94 185 LYS A N 1
ATOM 1510 C CA . LYS A 1 185 ? -13.799 -7.467 28.613 1.00 92.94 185 LYS A CA 1
ATOM 1511 C C . LYS A 1 185 ? -13.818 -6.035 29.129 1.00 92.94 185 LYS A C 1
ATOM 1513 O O . LYS A 1 185 ? -14.625 -5.737 30.000 1.00 92.94 185 LYS A O 1
ATOM 1518 N N . GLU A 1 186 ? -13.021 -5.153 28.529 1.00 92.69 186 GLU A N 1
ATOM 1519 C CA . GLU A 1 186 ? -12.970 -3.729 28.889 1.00 92.69 186 GLU A CA 1
ATOM 1520 C C . GLU A 1 186 ? -14.347 -3.063 28.765 1.00 92.69 186 GLU A C 1
ATOM 1522 O O . GLU A 1 186 ? -14.807 -2.393 29.687 1.00 92.69 186 GLU A O 1
ATOM 1527 N N . LEU A 1 187 ? -15.058 -3.312 27.659 1.00 89.19 187 LEU A N 1
ATOM 1528 C CA . LEU A 1 187 ? -16.407 -2.781 27.442 1.00 89.19 187 LEU A CA 1
ATOM 1529 C C . LEU A 1 187 ? -17.433 -3.315 28.444 1.00 89.19 187 LEU A C 1
ATOM 1531 O O . LEU A 1 187 ? -18.432 -2.651 28.688 1.00 89.19 187 LEU A O 1
ATOM 1535 N N . LYS A 1 188 ? -17.206 -4.502 29.012 1.00 86.50 188 LYS A N 1
ATOM 1536 C CA . LYS A 1 188 ? -18.073 -5.076 30.044 1.00 86.50 188 LYS A CA 1
ATOM 1537 C C . LYS A 1 188 ? -17.778 -4.501 31.431 1.00 86.50 188 LYS A C 1
ATOM 1539 O O . LYS A 1 188 ? -18.680 -4.450 32.255 1.00 86.50 188 LYS A O 1
ATOM 1544 N N . GLU A 1 189 ? -16.534 -4.113 31.701 1.00 83.62 189 GLU A N 1
ATOM 1545 C CA . GLU A 1 189 ? -16.123 -3.481 32.964 1.00 83.62 189 GLU A CA 1
ATOM 1546 C C . GLU A 1 189 ? -16.497 -1.994 33.035 1.00 83.62 189 GLU A C 1
ATOM 1548 O O . GLU A 1 189 ? -16.656 -1.455 34.127 1.00 83.62 189 GLU A O 1
ATOM 1553 N N . ALA A 1 190 ? -16.631 -1.333 31.883 1.00 78.62 190 ALA A N 1
ATOM 1554 C CA . ALA A 1 190 ? -17.027 0.071 31.779 1.00 78.62 190 ALA A CA 1
ATOM 1555 C C . ALA A 1 190 ? -18.549 0.316 31.900 1.00 78.62 190 ALA A C 1
ATOM 1557 O O . ALA A 1 190 ? -18.968 1.476 31.885 1.00 78.62 190 ALA A O 1
ATOM 1558 N N . GLU A 1 191 ? -19.360 -0.745 31.993 1.00 65.62 191 GLU A N 1
ATOM 1559 C CA . GLU A 1 191 ? -20.820 -0.708 32.213 1.00 65.62 191 GLU A CA 1
ATOM 1560 C C . GLU A 1 191 ? -21.188 -0.868 33.692 1.00 65.62 191 GLU A C 1
ATOM 1562 O O . GLU A 1 191 ? -22.095 -0.128 34.140 1.00 65.62 191 GLU A O 1
#

Foldseek 3Di:
DPQAQHQDDDDPVLVQFWDFDADPVNGTHDTDGPVVSVVVVVVVDDDDDQDDPDDDDPVVSVVVVVLVVVLVVLVVCLCVPVVVVDQPDPDPVSSVVSVVVSVVVSVVQSLLLVLLVVLQVVDPDRDPCSHSVSLVVLVVQQDWDQDPVRFTDGPDQQDPVNQSSQVSVVDHSVNSRVVSRVVRVVSVVVD

Radius of gyration: 26.16 Å; Cα contacts (8 Å, |Δi|>4): 138; chains: 1; bounding box: 56×53×78 Å

pLDDT: mean 86.52, std 8.3, range [49.88, 96.25]

Solvent-accessible surface area (backbone atoms only — not comparable to full-atom values): 11493 Å² total; per-residue (Å²): 138,92,58,72,75,32,84,61,88,78,58,74,76,51,60,68,46,27,49,77,42,56,48,98,85,57,31,25,60,54,77,43,76,36,57,73,54,51,52,51,50,58,72,69,54,80,90,85,85,88,87,74,95,68,95,71,54,73,67,55,53,52,49,54,53,49,53,51,53,48,52,52,50,49,62,64,42,35,36,72,74,73,57,57,77,61,85,90,49,100,44,69,67,58,45,51,53,50,54,52,54,48,53,55,51,49,52,53,52,48,52,52,44,52,33,35,47,62,44,46,72,72,40,97,61,84,60,91,58,71,37,65,74,49,42,52,63,55,54,64,69,72,43,69,42,74,44,99,84,68,44,45,39,67,70,63,80,81,46,74,68,49,42,57,57,34,45,38,73,77,37,48,68,64,54,52,53,49,53,45,54,54,50,28,49,55,60,54,72,77,107

InterPro domains:
  IPR047654 IS1634 transposase [NF033559] (5-172)

Secondary structure (DSSP, 8-state):
---TTS--PPPHHHHHHEEEEE-TTS-EEEEEE-HHHHHHHHHHPPP-----SS---HHHHHHHHHHHHHHHHHHHHHHHHS-TT----SSHHHHHHHHHHHHHHHHHHHHHHHHHHHHHHTSSS--TT-SHHHHHHHHTT--EEE-TTS-EEESSPPPHHHHHHHHHTT--HHHHHHHHHHHHHHHHH--

Mean predicted aligned error: 10.49 Å

Nearest PDB structures (foldseek):
  7rqx-assembly1_A  TM=2.868E-01  e=8.189E+00  Rattus norvegicus
  7lpc-assembly1_C  TM=2.245E-01  e=5.140E+00  Rattus norvegicus

Sequence (191 aa):
MSHQNETVEFGSAYEKYFYLHYDKDGVFLYPEEKTTVTEREISLCGYFVIITSERMTAKEALHLYKSRDVSEKLFASDKSFLGNKSMRSHTNEGVEGRIFTQFIALIIRNKIYTALQEENEKLEKKQNYMTVPAVIRELEKIEMTRQTDNIYRLDHAVTANQKVILKAFGLDANSIKYFASELSKELKEAE